Protein AF-0000000072590053 (afdb_homodimer)

Sequence (324 aa):
MLNNKINFIKNPIVITIIIGLLIAIISGVFYFKPWAIEEKSIPNSPTIESPQLENSVSNIYFPLDAFTVSLQPEDGEYGSMLYIGLTLRLKNESIKELLESKLPELRNQLILLLSQQTPSSLSSSEGKNVLLKEIKKELNKQSIDDQNPMVNDVFFNSFIIRMLNNKINFIKNPIVITIIIGLLIAIISGVFYFKPWAIEEKSIPNSPTIESPQLENSVSNIYFPLDAFTVSLQPEDGEYGSMLYIGLTLRLKNESIKELLESKLPELRNQLILLLSQQTPSSLSSSEGKNVLLKEIKKELNKQSIDDQNPMVNDVFFNSFIIR

Nearest PDB structures (foldseek):
  9hmf-assembly1_O  TM=9.138E-01  e=4.021E-08  Campylobacter jejuni
  7sgo-assembly5_E  TM=9.012E-01  e=3.776E-08  Helicobacter pylori
  7sgn-assembly6_F  TM=9.067E-01  e=7.551E-08  Helicobacter pylori
  7sgn-assembly11_K  TM=9.168E-01  e=6.849E-07  Helicobacter pylori
  6ahq-assembly1_I  TM=8.319E-01  e=3.753E-06  Vibrio alginolyticus

Structure (mmCIF, N/CA/C/O backbone):
data_AF-0000000072590053-model_v1
#
loop_
_entity.id
_entity.type
_entity.pdbx_description
1 polymer 'Flagellar protein FliL'
#
loop_
_atom_site.group_PDB
_atom_site.id
_atom_site.type_symbol
_atom_site.label_atom_id
_atom_site.label_alt_id
_atom_site.label_comp_id
_atom_site.label_asym_id
_atom_site.label_entity_id
_atom_site.label_seq_id
_atom_site.pdbx_PDB_ins_code
_atom_site.Cartn_x
_atom_site.Cartn_y
_atom_site.Cartn_z
_atom_site.occupancy
_atom_site.B_iso_or_equiv
_atom_site.auth_seq_id
_atom_site.auth_comp_id
_atom_site.auth_asym_id
_atom_site.auth_atom_id
_atom_site.pdbx_PDB_model_num
ATOM 1 N N . MET A 1 1 ? -63.656 39.562 13.727 1 24.47 1 MET A N 1
ATOM 2 C CA . MET A 1 1 ? -63.594 40.188 12.406 1 24.47 1 MET A CA 1
ATOM 3 C C . MET A 1 1 ? -62.906 41.531 12.492 1 24.47 1 MET A C 1
ATOM 5 O O . MET A 1 1 ? -62.969 42.312 11.547 1 24.47 1 MET A O 1
ATOM 9 N N . LEU A 1 2 ? -62.469 42.062 13.766 1 28.7 2 LEU A N 1
ATOM 10 C CA . LEU A 1 2 ? -62.281 43.5 14.102 1 28.7 2 LEU A CA 1
ATOM 11 C C . LEU A 1 2 ? -61 44.031 13.5 1 28.7 2 LEU A C 1
ATOM 13 O O . LEU A 1 2 ? -59.906 43.531 13.805 1 28.7 2 LEU A O 1
ATOM 17 N N . ASN A 1 3 ? -60.969 44.688 12.297 1 31.69 3 ASN A N 1
ATOM 18 C CA . ASN A 1 3 ? -60.156 45.344 11.281 1 31.69 3 ASN A CA 1
ATOM 19 C C . ASN A 1 3 ? -59.5 46.625 11.812 1 31.69 3 ASN A C 1
ATOM 21 O O . ASN A 1 3 ? -59.562 47.656 11.188 1 31.69 3 ASN A O 1
ATOM 25 N N . ASN A 1 4 ? -59.469 46.906 13.211 1 31.86 4 ASN A N 1
ATOM 26 C CA . ASN A 1 4 ? -59.188 48.281 13.578 1 31.86 4 ASN A CA 1
ATOM 27 C C . ASN A 1 4 ? -57.781 48.688 13.156 1 31.86 4 ASN A C 1
ATOM 29 O O . ASN A 1 4 ? -56.781 48.156 13.664 1 31.86 4 ASN A O 1
ATOM 33 N N . LYS A 1 5 ? -57.531 49.125 11.789 1 34 5 LYS A N 1
ATOM 34 C CA . LYS A 1 5 ? -56.406 49.625 10.984 1 34 5 LYS A CA 1
ATOM 35 C C . LYS A 1 5 ? -55.844 50.906 11.586 1 34 5 LYS A C 1
ATOM 37 O O . LYS A 1 5 ? -56.5 51.938 11.562 1 34 5 LYS A O 1
ATOM 42 N N . ILE A 1 6 ? -55.25 50.875 12.875 1 34.47 6 ILE A N 1
ATOM 43 C CA . ILE A 1 6 ? -54.781 52.062 13.617 1 34.47 6 ILE A CA 1
ATOM 44 C C . ILE A 1 6 ? -53.75 52.812 12.781 1 34.47 6 ILE A C 1
ATOM 46 O O . ILE A 1 6 ? -52.688 52.281 12.453 1 34.47 6 ILE A O 1
ATOM 50 N N . ASN A 1 7 ? -54.156 53.812 11.852 1 36.53 7 ASN A N 1
ATOM 51 C CA . ASN A 1 7 ? -53.594 54.75 10.883 1 36.53 7 ASN A CA 1
ATOM 52 C C . ASN A 1 7 ? -52.719 55.781 11.555 1 36.53 7 ASN A C 1
ATOM 54 O O . ASN A 1 7 ? -53.156 56.875 11.883 1 36.53 7 ASN A O 1
ATOM 58 N N . PHE A 1 8 ? -51.844 55.406 12.641 1 35.72 8 PHE A N 1
ATOM 59 C CA . PHE A 1 8 ? -51.219 56.312 13.594 1 35.72 8 PHE A CA 1
ATOM 60 C C . PHE A 1 8 ? -50.156 57.156 12.914 1 35.72 8 PHE A C 1
ATOM 62 O O . PHE A 1 8 ? -49.375 57.844 13.578 1 35.72 8 PHE A O 1
ATOM 69 N N . ILE A 1 9 ? -49.688 56.906 11.602 1 37.91 9 ILE A N 1
ATOM 70 C CA . ILE A 1 9 ? -48.375 57.281 11.117 1 37.91 9 ILE A CA 1
ATOM 71 C C . ILE A 1 9 ? -48.312 58.781 10.812 1 37.91 9 ILE A C 1
ATOM 73 O O . ILE A 1 9 ? -47.25 59.312 10.453 1 37.91 9 ILE A O 1
ATOM 77 N N . LYS A 1 10 ? -49.438 59.531 10.664 1 40.91 10 LYS A N 1
ATOM 78 C CA . LYS A 1 10 ? -49.344 60.594 9.664 1 40.91 10 LYS A CA 1
ATOM 79 C C . LYS A 1 10 ? -48.75 61.844 10.258 1 40.91 10 LYS A C 1
ATOM 81 O O . LYS A 1 10 ? -48.688 62.906 9.594 1 40.91 10 LYS A O 1
ATOM 86 N N . ASN A 1 11 ? -48.562 62.094 11.656 1 42.34 11 ASN A N 1
ATOM 87 C CA . ASN A 1 11 ? -48.5 63.5 11.984 1 42.34 11 ASN A CA 1
ATOM 88 C C . ASN A 1 11 ? -47.094 64.062 11.773 1 42.34 11 ASN A C 1
ATOM 90 O O . ASN A 1 11 ? -46.125 63.531 12.281 1 42.34 11 ASN A O 1
ATOM 94 N N . PRO A 1 12 ? -46.719 65.062 10.852 1 50.28 12 PRO A N 1
ATOM 95 C CA . PRO A 1 12 ? -45.5 65.625 10.281 1 50.28 12 PRO A CA 1
ATOM 96 C C . PRO A 1 12 ? -44.562 66.188 11.352 1 50.28 12 PRO A C 1
ATOM 98 O O . PRO A 1 12 ? -43.344 66.25 11.156 1 50.28 12 PRO A O 1
ATOM 101 N N . ILE A 1 13 ? -45.125 66.688 12.508 1 50.19 13 ILE A N 1
ATOM 102 C CA . ILE A 1 13 ? -44.375 67.438 13.492 1 50.19 13 ILE A CA 1
ATOM 103 C C . ILE A 1 13 ? -43.344 66.5 14.164 1 50.19 13 ILE A C 1
ATOM 105 O O . ILE A 1 13 ? -42.312 67 14.672 1 50.19 13 ILE A O 1
ATOM 109 N N . VAL A 1 14 ? -43.688 65.188 14.328 1 50 14 VAL A N 1
ATOM 110 C CA . VAL A 1 14 ? -42.875 64.25 15.086 1 50 14 VAL A CA 1
ATOM 111 C C . VAL A 1 14 ? -41.531 64.062 14.367 1 50 14 VAL A C 1
ATOM 113 O O . VAL A 1 14 ? -40.531 63.688 15 1 50 14 VAL A O 1
ATOM 116 N N . ILE A 1 15 ? -41.594 64.25 13.039 1 49.91 15 ILE A N 1
ATOM 117 C CA . ILE A 1 15 ? -40.406 63.969 12.242 1 49.91 15 ILE A CA 1
ATOM 118 C C . ILE A 1 15 ? -39.344 65 12.539 1 49.91 15 ILE A C 1
ATOM 120 O O . ILE A 1 15 ? -38.156 64.688 12.641 1 49.91 15 ILE A O 1
ATOM 124 N N . THR A 1 16 ? -39.844 66.25 12.719 1 51.38 16 THR A N 1
ATOM 125 C CA . THR A 1 16 ? -38.844 67.312 12.812 1 51.38 16 THR A CA 1
ATOM 126 C C . THR A 1 16 ? -38.062 67.25 14.102 1 51.38 16 THR A C 1
ATOM 128 O O . THR A 1 16 ? -36.844 67.438 14.109 1 51.38 16 THR A O 1
ATOM 131 N N . ILE A 1 17 ? -38.781 66.812 15.203 1 52 17 ILE A N 1
ATOM 132 C CA . ILE A 1 17 ? -38.094 66.812 16.5 1 52 17 ILE A CA 1
ATOM 133 C C . ILE A 1 17 ? -37 65.688 16.516 1 52 17 ILE A C 1
ATOM 135 O O . ILE A 1 17 ? -35.938 65.938 17.062 1 52 17 ILE A O 1
ATOM 139 N N . ILE A 1 18 ? -37.344 64.562 15.742 1 50.12 18 ILE A N 1
ATOM 140 C CA . ILE A 1 18 ? -36.406 63.469 15.812 1 50.12 18 ILE A CA 1
ATOM 141 C C . ILE A 1 18 ? -35.062 63.875 15.164 1 50.12 18 ILE A C 1
ATOM 143 O O . ILE A 1 18 ? -34 63.562 15.664 1 50.12 18 ILE A O 1
ATOM 147 N N . ILE A 1 19 ? -35.25 64.688 14.125 1 52.41 19 ILE A N 1
ATOM 148 C CA . ILE A 1 19 ? -34.031 65.062 13.406 1 52.41 19 ILE A CA 1
ATOM 149 C C . ILE A 1 19 ? -33.156 65.938 14.297 1 52.41 19 ILE A C 1
ATOM 151 O O . ILE A 1 19 ? -31.922 65.812 14.305 1 52.41 19 ILE A O 1
ATOM 155 N N . GLY A 1 20 ? -33.844 66.812 15.078 1 48.97 20 GLY A N 1
ATOM 156 C CA . GLY A 1 20 ? -33.062 67.75 15.906 1 48.97 20 GLY A CA 1
ATOM 157 C C . GLY A 1 20 ? -32.219 67 16.953 1 48.97 20 GLY A C 1
ATOM 158 O O . GLY A 1 20 ? -31.109 67.438 17.234 1 48.97 20 GLY A O 1
ATOM 159 N N . LEU A 1 21 ? -32.812 66 17.594 1 50.81 21 LEU A N 1
ATOM 160 C CA . LEU A 1 21 ? -32.094 65.312 18.656 1 50.81 21 LEU A CA 1
ATOM 161 C C . LEU A 1 21 ? -30.844 64.625 18.109 1 50.81 21 LEU A C 1
ATOM 163 O O . LEU A 1 21 ? -29.844 64.5 18.812 1 50.81 21 LEU A O 1
ATOM 167 N N . LEU A 1 22 ? -30.844 64.188 16.797 1 48.09 22 LEU A N 1
ATOM 168 C CA . LEU A 1 22 ? -29.703 63.531 16.172 1 48.09 22 LEU A CA 1
ATOM 169 C C . LEU A 1 22 ? -28.5 64.5 16.141 1 48.09 22 LEU A C 1
ATOM 171 O O . LEU A 1 22 ? -27.359 64.062 16.391 1 48.09 22 LEU A O 1
ATOM 175 N N . ILE A 1 23 ? -28.719 65.688 15.836 1 50.78 23 ILE A N 1
ATOM 176 C CA . ILE A 1 23 ? -27.594 66.625 15.594 1 50.78 23 ILE A CA 1
ATOM 177 C C . ILE A 1 23 ? -26.938 66.938 16.922 1 50.78 23 ILE A C 1
ATOM 179 O O . ILE A 1 23 ? -25.703 67.062 17 1 50.78 23 ILE A O 1
ATOM 183 N N . ALA A 1 24 ? -27.703 67.062 18.016 1 47.16 24 ALA A N 1
ATOM 184 C CA . ALA A 1 24 ? -27.125 67.562 19.25 1 47.16 24 ALA A CA 1
ATOM 185 C C . ALA A 1 24 ? -26.141 66.562 19.844 1 47.16 24 ALA A C 1
ATOM 187 O O . ALA A 1 24 ? -25.156 67 20.484 1 47.16 24 ALA A O 1
ATOM 188 N N . ILE A 1 25 ? -26.406 65.25 19.703 1 47.19 25 ILE A N 1
ATOM 189 C CA . ILE A 1 25 ? -25.531 64.312 20.375 1 47.19 25 ILE A CA 1
ATOM 190 C C . ILE A 1 25 ? -24.156 64.375 19.734 1 47.19 25 ILE A C 1
ATOM 192 O O . ILE A 1 25 ? -23.141 64.062 20.375 1 47.19 25 ILE A O 1
ATOM 196 N N . ILE A 1 26 ? -24.031 64.75 18.438 1 45.41 26 ILE A N 1
ATOM 197 C CA . ILE A 1 26 ? -22.734 64.75 17.781 1 45.41 26 ILE A CA 1
ATOM 198 C C . ILE A 1 26 ? -21.812 65.812 18.438 1 45.41 26 ILE A C 1
ATOM 200 O O . ILE A 1 26 ? -20.609 65.562 18.578 1 45.41 26 ILE A O 1
ATOM 204 N N . SER A 1 27 ? -22.391 66.938 18.844 1 43.47 27 SER A N 1
ATOM 205 C CA . SER A 1 27 ? -21.531 68.062 19.109 1 43.47 27 SER A CA 1
ATOM 206 C C . SER A 1 27 ? -20.766 67.875 20.422 1 43.47 27 SER A C 1
ATOM 208 O O . SER A 1 27 ? -19.781 68.625 20.672 1 43.47 27 SER A O 1
ATOM 210 N N . GLY A 1 28 ? -21.406 67.312 21.453 1 40.88 28 GLY A N 1
ATOM 211 C CA . GLY A 1 28 ? -20.859 67.438 22.781 1 40.88 28 GLY A CA 1
ATOM 212 C C . GLY A 1 28 ? -19.469 66.812 22.922 1 40.88 28 GLY A C 1
ATOM 213 O O . GLY A 1 28 ? -18.734 67.125 23.859 1 40.88 28 GLY A O 1
ATOM 214 N N . VAL A 1 29 ? -19.172 65.688 22.25 1 38.53 29 VAL A N 1
ATOM 215 C CA . VAL A 1 29 ? -18.031 64.875 22.703 1 38.53 29 VAL A CA 1
ATOM 216 C C . VAL A 1 29 ? -16.734 65.562 22.297 1 38.53 29 VAL A C 1
ATOM 218 O O . VAL A 1 29 ? -15.641 65.062 22.594 1 38.53 29 VAL A O 1
ATOM 221 N N . PHE A 1 30 ? -16.812 66.688 21.562 1 37.66 30 PHE A N 1
ATOM 222 C CA . PHE A 1 30 ? -15.562 67.188 21.016 1 37.66 30 PHE A CA 1
ATOM 223 C C . PHE A 1 30 ? -14.695 67.812 22.109 1 37.66 30 PHE A C 1
ATOM 225 O O . PHE A 1 30 ? -13.484 67.938 21.938 1 37.66 30 PHE A O 1
ATOM 232 N N . TYR A 1 31 ? -15.359 68.438 23.078 1 35.22 31 TYR A N 1
ATOM 233 C CA . TYR A 1 31 ? -14.555 69.438 23.719 1 35.22 31 TYR A CA 1
ATOM 234 C C . TYR A 1 31 ? -13.469 68.812 24.594 1 35.22 31 TYR A C 1
ATOM 236 O O . TYR A 1 31 ? -12.82 69.5 25.391 1 35.22 31 TYR A O 1
ATOM 244 N N . PHE A 1 32 ? -13.5 67.5 24.922 1 35.12 32 PHE A N 1
ATOM 245 C CA . PHE A 1 32 ? -12.594 67.25 26.016 1 35.12 32 PHE A CA 1
ATOM 246 C C . PHE A 1 32 ? -11.148 67.562 25.625 1 35.12 32 PHE A C 1
ATOM 248 O O . PHE A 1 32 ? -10.68 67.062 24.594 1 35.12 32 PHE A O 1
ATOM 255 N N . LYS A 1 33 ? -10.617 68.625 26.203 1 35.38 33 LYS A N 1
ATOM 256 C CA . LYS A 1 33 ? -9.336 69.312 26.078 1 35.38 33 LYS A CA 1
ATOM 257 C C . LYS A 1 33 ? -8.172 68.312 26.266 1 35.38 33 LYS A C 1
ATOM 259 O O . LYS A 1 33 ? -8.148 67.562 27.219 1 35.38 33 LYS A O 1
ATOM 264 N N . PRO A 1 34 ? -7.191 68.25 25.203 1 34.84 34 PRO A N 1
ATOM 265 C CA . PRO A 1 34 ? -5.98 67.438 25.078 1 34.84 34 PRO A CA 1
ATOM 266 C C . PRO A 1 34 ? -4.934 67.75 26.141 1 34.84 34 PRO A C 1
ATOM 268 O O . PRO A 1 34 ? -4.473 68.875 26.234 1 34.84 34 PRO A O 1
ATOM 271 N N . TRP A 1 35 ? -5.195 67.438 27.422 1 32.97 35 TRP A N 1
ATOM 272 C CA . TRP A 1 35 ? -4.16 67.688 28.422 1 32.97 35 TRP A CA 1
ATOM 273 C C . TRP A 1 35 ? -2.775 67.375 27.844 1 32.97 35 TRP A C 1
ATOM 275 O O . TRP A 1 35 ? -2.58 66.375 27.188 1 32.97 35 TRP A O 1
ATOM 285 N N . ALA A 1 36 ? -1.978 68.438 27.703 1 32.22 36 ALA A N 1
ATOM 286 C CA . ALA A 1 36 ? -0.617 68.625 27.203 1 32.22 36 ALA A CA 1
ATOM 287 C C . ALA A 1 36 ? 0.372 67.75 27.938 1 32.22 36 ALA A C 1
ATOM 289 O O . ALA A 1 36 ? 0.698 67.938 29.109 1 32.22 36 ALA A O 1
ATOM 290 N N . ILE A 1 37 ? 0.158 66.375 27.938 1 31.48 37 ILE A N 1
ATOM 291 C CA . ILE A 1 37 ? 1.153 65.562 28.594 1 31.48 37 ILE A CA 1
ATOM 292 C C . ILE A 1 37 ? 2.549 65.875 28.109 1 31.48 37 ILE A C 1
ATOM 294 O O . ILE A 1 37 ? 2.811 65.875 26.906 1 31.48 37 ILE A O 1
ATOM 298 N N . GLU A 1 38 ? 3.188 66.75 28.875 1 32.53 38 GLU A N 1
ATOM 299 C CA . GLU A 1 38 ? 4.602 67.125 28.75 1 32.53 38 GLU A CA 1
ATOM 300 C C . GLU A 1 38 ? 5.441 65.875 28.406 1 32.53 38 GLU A C 1
ATOM 302 O O . GLU A 1 38 ? 5.285 64.812 29.016 1 32.53 38 GLU A O 1
ATOM 307 N N . GLU A 1 39 ? 6.016 65.812 27.219 1 31.53 39 GLU A N 1
ATOM 308 C CA . GLU A 1 39 ? 6.875 64.875 26.531 1 31.53 39 GLU A CA 1
ATOM 309 C C . GLU A 1 39 ? 8.094 64.562 27.391 1 31.53 39 GLU A C 1
ATOM 311 O O . GLU A 1 39 ? 9.055 65.312 27.453 1 31.53 39 GLU A O 1
ATOM 316 N N . LYS A 1 40 ? 7.965 64.312 28.656 1 33.69 40 LYS A N 1
ATOM 317 C CA . LYS A 1 40 ? 9.25 63.969 29.234 1 33.69 40 LYS A CA 1
ATOM 318 C C . LYS A 1 40 ? 9.953 62.906 28.391 1 33.69 40 LYS A C 1
ATOM 320 O O . LYS A 1 40 ? 9.32 61.938 27.938 1 33.69 40 LYS A O 1
ATOM 325 N N . SER A 1 41 ? 11.234 63.219 27.922 1 32.44 41 SER A N 1
ATOM 326 C CA . SER A 1 41 ? 12.211 62.5 27.094 1 32.44 41 SER A CA 1
ATOM 327 C C . SER A 1 41 ? 12.43 61.062 27.625 1 32.44 41 SER A C 1
ATOM 329 O O . SER A 1 41 ? 12.984 60.875 28.703 1 32.44 41 SER A O 1
ATOM 331 N N . ILE A 1 42 ? 11.469 60.312 27.844 1 31.27 42 ILE A N 1
ATOM 332 C CA . ILE A 1 42 ? 11.742 58.969 28.406 1 31.27 42 ILE A CA 1
ATOM 333 C C . ILE A 1 42 ? 12.867 58.312 27.625 1 31.27 42 ILE A C 1
ATOM 335 O O . ILE A 1 42 ? 12.867 58.344 26.391 1 31.27 42 ILE A O 1
ATOM 339 N N . PRO A 1 43 ? 14.008 58.031 28.344 1 34.41 43 PRO A N 1
ATOM 340 C CA . PRO A 1 43 ? 15.156 57.375 27.734 1 34.41 43 PRO A CA 1
ATOM 341 C C . PRO A 1 43 ? 14.758 56.281 26.734 1 34.41 43 PRO A C 1
ATOM 343 O O . PRO A 1 43 ? 13.609 55.812 26.75 1 34.41 43 PRO A O 1
ATOM 346 N N . ASN A 1 44 ? 15.781 55.938 25.766 1 30.97 44 ASN A N 1
ATOM 347 C CA . ASN A 1 44 ? 15.781 54.969 24.656 1 30.97 44 ASN A CA 1
ATOM 348 C C . ASN A 1 44 ? 15.203 53.625 25.062 1 30.97 44 ASN A C 1
ATOM 350 O O . ASN A 1 44 ? 15.703 53 25.984 1 30.97 44 ASN A O 1
ATOM 354 N N . SER A 1 45 ? 13.969 53.531 25.172 1 31.45 45 SER A N 1
ATOM 355 C CA . SER A 1 45 ? 13.312 52.25 25.469 1 31.45 45 SER A CA 1
ATOM 356 C C . SER A 1 45 ? 13.969 51.094 24.719 1 31.45 45 SER A C 1
ATOM 358 O O . SER A 1 45 ? 14.25 51.219 23.516 1 31.45 45 SER A O 1
ATOM 360 N N . PRO A 1 46 ? 14.688 50.25 25.484 1 34.44 46 PRO A N 1
ATOM 361 C CA . PRO A 1 46 ? 15.289 49.125 24.75 1 34.44 46 PRO A CA 1
ATOM 362 C C . PRO A 1 46 ? 14.414 48.625 23.609 1 34.44 46 PRO A C 1
ATOM 364 O O . PRO A 1 46 ? 13.188 48.781 23.641 1 34.44 46 PRO A O 1
ATOM 367 N N . THR A 1 47 ? 14.922 48.812 22.328 1 31.45 47 THR A N 1
ATOM 368 C CA . THR A 1 47 ? 14.438 48.188 21.109 1 31.45 47 THR A CA 1
ATOM 369 C C . THR A 1 47 ? 13.727 46.875 21.422 1 31.45 47 THR A C 1
ATOM 371 O O . THR A 1 47 ? 14.352 45.938 21.922 1 31.45 47 THR A O 1
ATOM 374 N N . ILE A 1 48 ? 12.617 47 22.078 1 32.88 48 ILE A N 1
ATOM 375 C CA . ILE A 1 48 ? 11.875 45.75 22.062 1 32.88 48 ILE A CA 1
ATOM 376 C C . ILE A 1 48 ? 12.094 45.031 20.734 1 32.88 48 ILE A C 1
ATOM 378 O O . ILE A 1 48 ? 11.766 45.562 19.672 1 32.88 48 ILE A O 1
ATOM 382 N N . GLU A 1 49 ? 13.227 44.312 20.625 1 33.22 49 GLU A N 1
ATOM 383 C CA . GLU A 1 49 ? 13.383 43.375 19.531 1 33.22 49 GLU A CA 1
ATOM 384 C C . GLU A 1 49 ? 12.031 42.875 19.031 1 33.22 49 GLU A C 1
ATOM 386 O O . GLU A 1 49 ? 11.133 42.594 19.828 1 33.22 49 GLU A O 1
ATOM 391 N N . SER A 1 50 ? 11.516 43.531 17.938 1 35.28 50 SER A N 1
ATOM 392 C CA . SER A 1 50 ? 10.43 42.938 17.156 1 35.28 50 SER A CA 1
ATOM 393 C C . SER A 1 50 ? 10.281 41.469 17.484 1 35.28 50 SER A C 1
ATOM 395 O O . SER A 1 50 ? 11.273 40.719 17.562 1 35.28 50 SER A O 1
ATOM 397 N N . PRO A 1 51 ? 9.312 41.125 18.312 1 35.53 51 PRO A N 1
ATOM 398 C CA . PRO A 1 51 ? 9.242 39.656 18.297 1 35.53 51 PRO A CA 1
ATOM 399 C C . PRO A 1 51 ? 9.75 39.062 17 1 35.53 51 PRO A C 1
ATOM 401 O O . PRO A 1 51 ? 9.477 39.594 15.914 1 35.53 51 PRO A O 1
ATOM 404 N N . GLN A 1 52 ? 11 38.688 16.891 1 35.69 52 GLN A N 1
ATOM 405 C CA . GLN A 1 52 ? 11.438 37.812 15.805 1 35.69 52 GLN A CA 1
ATOM 406 C C . GLN A 1 52 ? 10.242 37.188 15.07 1 35.69 52 GLN A C 1
ATOM 408 O O . GLN A 1 52 ? 9.195 36.938 15.68 1 35.69 52 GLN A O 1
ATOM 413 N N . LEU A 1 53 ? 9.992 37.562 13.789 1 36.5 53 LEU A N 1
ATOM 414 C CA . LEU A 1 53 ? 9.281 36.781 12.805 1 36.5 53 LEU A CA 1
ATOM 415 C C . LEU A 1 53 ? 9.133 35.344 13.297 1 36.5 53 LEU A C 1
ATOM 417 O O . LEU A 1 53 ? 10.133 34.656 13.539 1 36.5 53 LEU A O 1
ATOM 421 N N . GLU A 1 54 ? 8.352 35.156 14.266 1 38.72 54 GLU A N 1
ATOM 422 C CA . GLU A 1 54 ? 7.988 33.75 14.359 1 38.72 54 GLU A CA 1
ATOM 423 C C . GLU A 1 54 ? 8.359 33 13.086 1 38.72 54 GLU A C 1
ATOM 425 O O . GLU A 1 54 ? 8.203 33.531 11.984 1 38.72 54 GLU A O 1
ATOM 430 N N . ASN A 1 55 ? 9.422 32.312 13.016 1 40.5 55 ASN A N 1
ATOM 431 C CA . ASN A 1 55 ? 9.719 31.344 11.953 1 40.5 55 ASN A CA 1
ATOM 432 C C . ASN A 1 55 ? 8.477 31.016 11.141 1 40.5 55 ASN A C 1
ATOM 434 O O . ASN A 1 55 ? 7.504 30.469 11.672 1 40.5 55 ASN A O 1
ATOM 438 N N . SER A 1 56 ? 7.859 31.891 10.43 1 44.59 56 SER A N 1
ATOM 439 C CA . SER A 1 56 ? 6.941 31.484 9.367 1 44.59 56 SER A CA 1
ATOM 440 C C . SER A 1 56 ? 7 29.984 9.133 1 44.59 56 SER A C 1
ATOM 442 O O . SER A 1 56 ? 7.98 29.469 8.586 1 44.59 56 SER A O 1
ATOM 444 N N . VAL A 1 57 ? 6.934 29.25 10.117 1 51.12 57 VAL A N 1
ATOM 445 C CA . VAL A 1 57 ? 6.848 27.812 9.875 1 51.12 57 VAL A CA 1
ATOM 446 C C . VAL A 1 57 ? 6.262 27.547 8.484 1 51.12 57 VAL A C 1
ATOM 448 O O . VAL A 1 57 ? 5.082 27.828 8.242 1 51.12 57 VAL A O 1
ATOM 451 N N . SER A 1 58 ? 6.84 28.031 7.34 1 60.78 58 SER A N 1
ATOM 452 C CA . SER A 1 58 ? 6.445 27.719 5.969 1 60.78 58 SER A CA 1
ATOM 453 C C . SER A 1 58 ? 5.684 26.406 5.898 1 60.78 58 SER A C 1
ATOM 455 O O . SER A 1 58 ? 6.176 25.375 6.355 1 60.78 58 SER A O 1
ATOM 457 N N . ASN A 1 59 ? 4.348 26.547 5.863 1 83.44 59 ASN A N 1
ATOM 458 C CA . ASN A 1 59 ? 3.484 25.391 5.668 1 83.44 59 ASN A CA 1
ATOM 459 C C . ASN A 1 59 ? 3.912 24.578 4.453 1 83.44 59 ASN A C 1
ATOM 461 O O . ASN A 1 59 ? 3.891 25.062 3.326 1 83.44 59 ASN A O 1
ATOM 465 N N . ILE A 1 60 ? 4.555 23.562 4.609 1 94.69 60 ILE A N 1
ATOM 466 C CA . ILE A 1 60 ? 4.941 22.672 3.525 1 94.69 60 ILE A CA 1
ATOM 467 C C . ILE A 1 60 ? 3.852 21.609 3.309 1 94.69 60 ILE A C 1
ATOM 469 O O . ILE A 1 60 ? 3.672 20.719 4.137 1 94.69 60 ILE A O 1
ATOM 473 N N . TYR A 1 61 ? 3.143 21.891 2.156 1 97.5 61 TYR A N 1
ATOM 474 C CA . TYR A 1 61 ? 2.1 20.938 1.788 1 97.5 61 TYR A CA 1
ATOM 475 C C . TYR A 1 61 ? 2.623 19.922 0.789 1 97.5 61 TYR A C 1
ATOM 477 O O . TYR A 1 61 ? 3.357 20.266 -0.138 1 97.5 61 TYR A O 1
ATOM 485 N N . PHE A 1 62 ? 2.32 18.672 0.999 1 97.81 62 PHE A N 1
ATOM 486 C CA . PHE A 1 62 ? 2.75 17.547 0.177 1 97.81 62 PHE A CA 1
ATOM 487 C C . PHE A 1 62 ? 1.551 16.734 -0.306 1 97.81 62 PHE A C 1
ATOM 489 O O . PHE A 1 62 ? 1.068 15.852 0.398 1 97.81 62 PHE A O 1
ATOM 496 N N . PRO A 1 63 ? 1.049 16.953 -1.545 1 98.12 63 PRO A N 1
ATOM 497 C CA . PRO A 1 63 ? -0.076 16.203 -2.09 1 98.12 63 PRO A CA 1
ATOM 498 C C . PRO A 1 63 ? 0.323 14.789 -2.529 1 98.12 63 PRO A C 1
ATOM 500 O O . PRO A 1 63 ? 1.405 14.594 -3.088 1 98.12 63 PRO A O 1
ATOM 503 N N . LEU A 1 64 ? -0.515 13.883 -2.219 1 97.69 64 LEU A N 1
ATOM 504 C CA . LEU A 1 64 ? -0.344 12.516 -2.686 1 97.69 64 LEU A CA 1
ATOM 505 C C . LEU A 1 64 ? -1.298 12.211 -3.836 1 97.69 64 LEU A C 1
ATOM 507 O O . LEU A 1 64 ? -2.412 12.734 -3.881 1 97.69 64 LEU A O 1
ATOM 511 N N . ASP A 1 65 ? -0.861 11.297 -4.754 1 95.81 65 ASP A N 1
ATOM 512 C CA . ASP A 1 65 ? -1.771 10.82 -5.793 1 95.81 65 ASP A CA 1
ATOM 513 C C . ASP A 1 65 ? -2.943 10.047 -5.184 1 95.81 65 ASP A C 1
ATOM 515 O O . ASP A 1 65 ? -2.762 9.273 -4.246 1 95.81 65 ASP A O 1
ATOM 519 N N . ALA A 1 66 ? -4.105 10.258 -5.805 1 97.19 66 ALA A N 1
ATOM 520 C CA . ALA A 1 66 ? -5.277 9.516 -5.348 1 97.19 66 ALA A CA 1
ATOM 521 C C . ALA A 1 66 ? -5.168 8.031 -5.711 1 97.19 66 ALA A C 1
ATOM 523 O O . ALA A 1 66 ? -4.488 7.676 -6.676 1 97.19 66 ALA A O 1
ATOM 524 N N . PHE A 1 67 ? -5.84 7.262 -4.957 1 96.06 67 PHE A N 1
ATOM 525 C CA . PHE A 1 67 ? -5.855 5.824 -5.215 1 96.06 67 PHE A CA 1
ATOM 526 C C . PHE A 1 67 ? -7.129 5.191 -4.668 1 96.06 67 PHE A C 1
ATOM 528 O O . PHE A 1 67 ? -7.902 5.844 -3.967 1 96.06 67 PHE A O 1
ATOM 535 N N . THR A 1 68 ? -7.371 3.92 -5.086 1 95.25 68 THR A N 1
ATOM 536 C CA . THR A 1 68 ? -8.539 3.166 -4.652 1 95.25 68 THR A CA 1
ATOM 537 C C . THR A 1 68 ? -8.125 1.958 -3.814 1 95.25 68 THR A C 1
ATOM 539 O O . THR A 1 68 ? -7.113 1.315 -4.102 1 95.25 68 THR A O 1
ATOM 542 N N . VAL A 1 69 ? -8.875 1.711 -2.781 1 96.44 69 VAL A N 1
ATOM 543 C CA . VAL A 1 69 ? -8.586 0.565 -1.924 1 96.44 69 VAL A CA 1
ATOM 544 C C . VAL A 1 69 ? -9.891 -0.119 -1.52 1 96.44 69 VAL A C 1
ATOM 546 O O . VAL A 1 69 ? -10.914 0.542 -1.341 1 96.44 69 VAL A O 1
ATOM 549 N N . SER A 1 70 ? -9.82 -1.401 -1.417 1 94.88 70 SER A N 1
ATOM 550 C CA . SER A 1 70 ? -10.969 -2.143 -0.905 1 94.88 70 SER A CA 1
ATOM 551 C C . SER A 1 70 ? -11.133 -1.939 0.597 1 94.88 70 SER A C 1
ATOM 553 O O . SER A 1 70 ? -10.156 -1.939 1.341 1 94.88 70 SER A O 1
ATOM 555 N N . LEU A 1 71 ? -12.383 -1.866 0.998 1 95.38 71 LEU A N 1
ATOM 556 C CA . LEU A 1 71 ? -12.695 -1.739 2.416 1 95.38 71 LEU A CA 1
ATOM 557 C C . LEU A 1 71 ? -13.023 -3.1 3.025 1 95.38 71 LEU A C 1
ATOM 559 O O . LEU A 1 71 ? -13.297 -4.059 2.301 1 95.38 71 LEU A O 1
ATOM 563 N N . GLN A 1 72 ? -12.875 -3.09 4.348 1 93 72 GLN A N 1
ATOM 564 C CA . GLN A 1 72 ? -13.25 -4.309 5.055 1 93 72 GLN A CA 1
ATOM 565 C C . GLN A 1 72 ? -14.734 -4.617 4.871 1 93 72 GLN A C 1
ATOM 567 O O . GLN A 1 72 ? -15.578 -3.729 5.004 1 93 72 GLN A O 1
ATOM 572 N N . PRO A 1 73 ? -14.945 -5.879 4.504 1 88.62 73 PRO A N 1
ATOM 573 C CA . PRO A 1 73 ? -16.359 -6.254 4.371 1 88.62 73 PRO A CA 1
ATOM 574 C C . PRO A 1 73 ? -17.141 -6.066 5.668 1 88.62 73 PRO A C 1
ATOM 576 O O . PRO A 1 73 ? -16.594 -6.258 6.758 1 88.62 73 PRO A O 1
ATOM 579 N N . GLU A 1 74 ? -18.391 -5.672 5.457 1 86.19 74 GLU A N 1
ATOM 580 C CA . GLU A 1 74 ? -19.312 -5.488 6.566 1 86.19 74 GLU A CA 1
ATOM 581 C C . GLU A 1 74 ? -20.656 -6.172 6.293 1 86.19 74 GLU A C 1
ATOM 583 O O . GLU A 1 74 ? -21.203 -6.039 5.199 1 86.19 74 GLU A O 1
ATOM 588 N N . ASP A 1 75 ? -21.094 -6.914 7.336 1 83.94 75 ASP A N 1
ATOM 589 C CA . ASP A 1 75 ? -22.391 -7.586 7.266 1 83.94 75 ASP A CA 1
ATOM 590 C C . ASP A 1 75 ? -22.469 -8.484 6.031 1 83.94 75 ASP A C 1
ATOM 592 O O . ASP A 1 75 ? -23.484 -8.477 5.324 1 83.94 75 ASP A O 1
ATOM 596 N N . GLY A 1 76 ? -21.359 -9.156 5.602 1 77.44 76 GLY A N 1
ATOM 597 C CA . GLY A 1 76 ? -21.328 -10.094 4.496 1 77.44 76 GLY A CA 1
ATOM 598 C C . GLY A 1 76 ? -21.266 -9.422 3.137 1 77.44 76 GLY A C 1
ATOM 599 O O . GLY A 1 76 ? -21.297 -10.094 2.104 1 77.44 76 GLY A O 1
ATOM 600 N N . GLU A 1 77 ? -21.266 -8.148 3.125 1 78.88 77 GLU A N 1
ATOM 601 C CA . GLU A 1 77 ? -21.188 -7.41 1.868 1 78.88 77 GLU A CA 1
ATOM 602 C C . GLU A 1 77 ? -19.734 -7.102 1.498 1 78.88 77 GLU A C 1
ATOM 604 O O . GLU A 1 77 ? -19.016 -6.477 2.275 1 78.88 77 GLU A O 1
ATOM 609 N N . TYR A 1 78 ? -19.328 -7.688 0.358 1 79.12 78 TYR A N 1
ATOM 610 C CA . TYR A 1 78 ? -17.984 -7.473 -0.174 1 79.12 78 TYR A CA 1
ATOM 611 C C . TYR A 1 78 ? -18.016 -6.453 -1.307 1 79.12 78 TYR A C 1
ATOM 613 O O . TYR A 1 78 ? -19.078 -6.137 -1.845 1 79.12 78 TYR A O 1
ATOM 621 N N . GLY A 1 79 ? -16.859 -5.801 -1.47 1 84.62 79 GLY A N 1
ATOM 622 C CA . GLY A 1 79 ? -16.75 -5.066 -2.721 1 84.62 79 GLY A CA 1
ATOM 623 C C . GLY A 1 79 ? -16.719 -3.562 -2.531 1 84.62 79 GLY A C 1
ATOM 624 O O . GLY A 1 79 ? -16.531 -2.812 -3.49 1 84.62 79 GLY A O 1
ATOM 625 N N . SER A 1 80 ? -17 -3.104 -1.225 1 92.44 80 SER A N 1
ATOM 626 C CA . SER A 1 80 ? -16.922 -1.66 -1.019 1 92.44 80 SER A CA 1
ATOM 627 C C . SER A 1 80 ? -15.5 -1.148 -1.226 1 92.44 80 SER A C 1
ATOM 629 O O . SER A 1 80 ? -14.539 -1.791 -0.806 1 92.44 80 SER A O 1
ATOM 631 N N . MET A 1 81 ? -15.398 -0.021 -1.914 1 95.5 81 MET A N 1
ATOM 632 C CA . MET A 1 81 ? -14.102 0.573 -2.223 1 95.5 81 MET A CA 1
ATOM 633 C C . MET A 1 81 ? -14.07 2.045 -1.825 1 95.5 81 MET A C 1
ATOM 635 O O . MET A 1 81 ? -15.102 2.711 -1.811 1 95.5 81 MET A O 1
ATOM 639 N N . LEU A 1 82 ? -12.984 2.475 -1.497 1 97 82 LEU A N 1
ATOM 640 C CA . LEU A 1 82 ? -12.742 3.875 -1.166 1 97 82 LEU A CA 1
ATOM 641 C C . LEU A 1 82 ? -11.773 4.508 -2.16 1 97 82 LEU A C 1
ATOM 643 O O . LEU A 1 82 ? -10.656 4.023 -2.342 1 97 82 LEU A O 1
ATOM 647 N N . TYR A 1 83 ? -12.203 5.445 -2.891 1 97 83 TYR A N 1
ATOM 648 C CA . TYR A 1 83 ? -11.344 6.348 -3.652 1 97 83 TYR A CA 1
ATOM 649 C C . TYR A 1 83 ? -10.945 7.559 -2.812 1 97 83 TYR A C 1
ATOM 651 O O . TYR A 1 83 ? -11.805 8.344 -2.406 1 97 83 TYR A O 1
ATOM 659 N N . ILE A 1 84 ? -9.602 7.773 -2.652 1 98.19 84 ILE A N 1
ATOM 660 C CA . ILE A 1 84 ? -9.18 8.766 -1.665 1 98.19 84 ILE A CA 1
ATOM 661 C C . ILE A 1 84 ? -7.988 9.555 -2.197 1 98.19 84 ILE A C 1
ATOM 663 O O . ILE A 1 84 ? -7.113 8.992 -2.857 1 98.19 84 ILE A O 1
ATOM 667 N N . GLY A 1 85 ? -7.969 10.789 -2.016 1 98.25 85 GLY A N 1
ATOM 668 C CA . GLY A 1 85 ? -6.855 11.703 -2.182 1 98.25 85 GLY A CA 1
ATOM 669 C C . GLY A 1 85 ? -6.496 12.445 -0.906 1 98.25 85 GLY A C 1
ATOM 670 O O . GLY A 1 85 ? -7.383 12.867 -0.156 1 98.25 85 GLY A O 1
ATOM 671 N N . LEU A 1 86 ? -5.188 12.688 -0.64 1 98.69 86 LEU A N 1
ATOM 672 C CA . LEU A 1 86 ? -4.734 13.289 0.608 1 98.69 86 LEU A CA 1
ATOM 673 C C . LEU A 1 86 ? -3.664 14.344 0.343 1 98.69 86 LEU A C 1
ATOM 675 O O . LEU A 1 86 ? -2.895 14.227 -0.613 1 98.69 86 LEU A O 1
ATOM 679 N N . THR A 1 87 ? -3.609 15.281 1.147 1 98.69 87 THR A N 1
ATOM 680 C CA . THR A 1 87 ? -2.5 16.219 1.257 1 98.69 87 THR A CA 1
ATOM 681 C C . THR A 1 87 ? -1.975 16.281 2.688 1 98.69 87 THR A C 1
ATOM 683 O O . THR A 1 87 ? -2.754 16.359 3.639 1 98.69 87 THR A O 1
ATOM 686 N N . LEU A 1 88 ? -0.668 16.219 2.84 1 98.12 88 LEU A N 1
ATOM 687 C CA . LEU A 1 88 ? -0.029 16.266 4.148 1 98.12 88 LEU A CA 1
ATOM 688 C C . LEU A 1 88 ? 0.607 17.625 4.391 1 98.12 88 LEU A C 1
ATOM 690 O O . LEU A 1 88 ? 1.198 18.219 3.48 1 98.12 88 LEU A O 1
ATOM 694 N N . ARG A 1 89 ? 0.44 18.172 5.547 1 97.56 89 ARG A N 1
ATOM 695 C CA . ARG A 1 89 ? 1.263 19.297 5.984 1 97.56 89 ARG A CA 1
ATOM 696 C C . ARG A 1 89 ? 2.484 18.812 6.758 1 97.56 89 ARG A C 1
ATOM 698 O O . ARG A 1 89 ? 2.35 18.125 7.781 1 97.56 89 ARG A O 1
ATOM 705 N N . LEU A 1 90 ? 3.574 19.219 6.25 1 96.19 90 LEU A N 1
ATOM 706 C CA . LEU A 1 90 ? 4.805 18.656 6.785 1 96.19 90 LEU A CA 1
ATOM 707 C C . LEU A 1 90 ? 5.547 19.656 7.648 1 96.19 90 LEU A C 1
ATOM 709 O O . LEU A 1 90 ? 5.352 20.875 7.5 1 96.19 90 LEU A O 1
ATOM 713 N N . LYS A 1 91 ? 6.398 19.109 8.516 1 91.94 91 LYS A N 1
ATOM 714 C CA . LYS A 1 91 ? 7.168 19.891 9.477 1 91.94 91 LYS A CA 1
ATOM 715 C C . LYS A 1 91 ? 8.164 20.797 8.766 1 91.94 91 LYS A C 1
ATOM 717 O O . LYS A 1 91 ? 8.359 21.953 9.164 1 91.94 91 LYS A O 1
ATOM 722 N N . ASN A 1 92 ? 8.867 20.266 7.773 1 91.88 92 ASN A N 1
ATOM 723 C CA . ASN A 1 92 ? 9.883 21.031 7.055 1 91.88 92 ASN A CA 1
ATOM 724 C C . ASN A 1 92 ? 10.219 20.375 5.715 1 91.88 92 ASN A C 1
ATOM 726 O O . ASN A 1 92 ? 9.648 19.344 5.359 1 91.88 92 ASN A O 1
ATOM 730 N N . GLU A 1 93 ? 11.07 20.969 4.953 1 93.5 93 GLU A N 1
ATOM 731 C CA . GLU A 1 93 ? 11.398 20.547 3.594 1 93.5 93 GLU A CA 1
ATOM 732 C C . GLU A 1 93 ? 12.188 19.25 3.602 1 93.5 93 GLU A C 1
ATOM 734 O O . GLU A 1 93 ? 12.094 18.453 2.662 1 93.5 93 GLU A O 1
ATOM 739 N N . SER A 1 94 ? 12.969 19.016 4.594 1 92.44 94 SER A N 1
ATOM 740 C CA . SER A 1 94 ? 13.75 17.781 4.688 1 92.44 94 SER A CA 1
ATOM 741 C C . SER A 1 94 ? 12.844 16.562 4.762 1 92.44 94 SER A C 1
ATOM 743 O O . SER A 1 94 ? 13.148 15.516 4.188 1 92.44 94 SER A O 1
ATOM 745 N N . ILE A 1 95 ? 11.742 16.719 5.469 1 92.75 95 ILE A N 1
ATOM 746 C CA . ILE A 1 95 ? 10.781 15.625 5.586 1 92.75 95 ILE A CA 1
ATOM 747 C C . ILE A 1 95 ? 10.109 15.375 4.238 1 92.75 95 ILE A C 1
ATOM 749 O O . ILE A 1 95 ? 9.836 14.234 3.873 1 92.75 95 ILE A O 1
ATOM 753 N N . LYS A 1 96 ? 9.844 16.438 3.578 1 94.75 96 LYS A N 1
ATOM 754 C CA . LYS A 1 96 ? 9.266 16.297 2.242 1 94.75 96 LYS A CA 1
ATOM 755 C C . LYS A 1 96 ? 10.172 15.445 1.349 1 94.75 96 LYS A C 1
ATOM 757 O O . LYS A 1 96 ? 9.688 14.539 0.654 1 94.75 96 LYS A O 1
ATOM 762 N N . GLU A 1 97 ? 11.422 15.758 1.313 1 94.06 97 GLU A N 1
ATOM 763 C CA . GLU A 1 97 ? 12.391 15.008 0.516 1 94.06 97 GLU A CA 1
ATOM 764 C C . GLU A 1 97 ? 12.43 13.539 0.94 1 94.06 97 GLU A C 1
ATOM 766 O O . GLU A 1 97 ? 12.516 12.648 0.095 1 94.06 97 GLU A O 1
ATOM 771 N N . LEU A 1 98 ? 12.359 13.336 2.221 1 92.25 98 LEU A N 1
ATOM 772 C CA . LEU A 1 98 ? 12.359 11.977 2.756 1 92.25 98 LEU A CA 1
ATOM 773 C C . LEU A 1 98 ? 11.141 11.195 2.266 1 92.25 98 LEU A C 1
ATOM 775 O O . LEU A 1 98 ? 11.273 10.07 1.786 1 92.25 98 LEU A O 1
ATOM 779 N N . LEU A 1 99 ? 9.961 11.805 2.363 1 94.31 99 LEU A N 1
ATOM 780 C CA . LEU A 1 99 ? 8.734 11.133 1.957 1 94.31 99 LEU A CA 1
ATOM 781 C C . LEU A 1 99 ? 8.727 10.867 0.456 1 94.31 99 LEU A C 1
ATOM 783 O O . LEU A 1 99 ? 8.234 9.828 0.005 1 94.31 99 LEU A O 1
ATOM 787 N N . GLU A 1 100 ? 9.258 11.812 -0.289 1 95 100 GLU A N 1
ATOM 788 C CA . GLU A 1 100 ? 9.344 11.633 -1.735 1 95 100 GLU A CA 1
ATOM 789 C C . GLU A 1 100 ? 10.188 10.406 -2.09 1 95 100 GLU A C 1
ATOM 791 O O . GLU A 1 100 ? 9.906 9.719 -3.074 1 95 100 GLU A O 1
ATOM 796 N N . SER A 1 101 ? 11.18 10.172 -1.312 1 93.62 101 SER A N 1
ATOM 797 C CA . SER A 1 101 ? 12.078 9.062 -1.595 1 93.62 101 SER A CA 1
ATOM 798 C C . SER A 1 101 ? 11.484 7.738 -1.115 1 93.62 101 SER A C 1
ATOM 800 O O . SER A 1 101 ? 11.992 6.668 -1.456 1 93.62 101 SER A O 1
ATOM 802 N N . LYS A 1 102 ? 10.367 7.766 -0.339 1 94.56 102 LYS A N 1
ATOM 803 C CA . LYS A 1 102 ? 9.789 6.562 0.248 1 94.56 102 LYS A CA 1
ATOM 804 C C . LYS A 1 102 ? 8.305 6.438 -0.097 1 94.56 102 LYS A C 1
ATOM 806 O O . LYS A 1 102 ? 7.52 5.906 0.692 1 94.56 102 LYS A O 1
ATOM 811 N N . LEU A 1 103 ? 7.891 6.867 -1.221 1 95.75 103 LEU A N 1
ATOM 812 C CA . LEU A 1 103 ? 6.48 6.965 -1.591 1 95.75 103 LEU A CA 1
ATOM 813 C C . LEU A 1 103 ? 5.832 5.582 -1.628 1 95.75 103 LEU A C 1
ATOM 815 O O . LEU A 1 103 ? 4.707 5.41 -1.158 1 95.75 103 LEU A O 1
ATOM 819 N N . PRO A 1 104 ? 6.531 4.586 -2.102 1 96.62 104 PRO A N 1
ATOM 820 C CA . PRO A 1 104 ? 5.875 3.275 -2.107 1 96.62 104 PRO A CA 1
ATOM 821 C C . PRO A 1 104 ? 5.59 2.754 -0.701 1 96.62 104 PRO A C 1
ATOM 823 O O . PRO A 1 104 ? 4.547 2.137 -0.467 1 96.62 104 PRO A O 1
ATOM 826 N N . GLU A 1 105 ? 6.508 2.977 0.183 1 95.94 105 GLU A N 1
ATOM 827 C CA . GLU A 1 105 ? 6.309 2.562 1.568 1 95.94 105 GLU A CA 1
ATOM 828 C C . GLU A 1 105 ? 5.145 3.32 2.207 1 95.94 105 GLU A C 1
ATOM 830 O O . GLU A 1 105 ? 4.328 2.73 2.914 1 95.94 105 GLU A O 1
ATOM 835 N N . LEU A 1 106 ? 5.137 4.547 1.917 1 96.19 106 LEU A N 1
ATOM 836 C CA . LEU A 1 106 ? 4.066 5.395 2.432 1 96.19 106 LEU A CA 1
ATOM 837 C C . LEU A 1 106 ? 2.709 4.934 1.909 1 96.19 106 LEU A C 1
ATOM 839 O O . LEU A 1 106 ? 1.752 4.809 2.678 1 96.19 106 LEU A O 1
ATOM 843 N N . ARG A 1 107 ? 2.611 4.695 0.663 1 96.62 107 ARG A N 1
ATOM 844 C CA . ARG A 1 107 ? 1.367 4.25 0.041 1 96.62 107 ARG A CA 1
ATOM 845 C C . ARG A 1 107 ? 0.921 2.906 0.609 1 96.62 107 ARG A C 1
ATOM 847 O O . ARG A 1 107 ? -0.261 2.711 0.897 1 96.62 107 ARG A O 1
ATOM 854 N N . ASN A 1 108 ? 1.842 2.086 0.731 1 97.75 108 ASN A N 1
ATOM 855 C CA . ASN A 1 108 ? 1.545 0.78 1.31 1 97.75 108 ASN A CA 1
ATOM 856 C C . ASN A 1 108 ? 0.95 0.909 2.709 1 97.75 108 ASN A C 1
ATOM 858 O O . ASN A 1 108 ? -0.022 0.228 3.041 1 97.75 108 ASN A O 1
ATOM 862 N N . GLN A 1 109 ? 1.569 1.741 3.498 1 96.62 109 GLN A N 1
ATOM 863 C CA . GLN A 1 109 ? 1.081 1.97 4.852 1 96.62 109 GLN A CA 1
ATOM 864 C C . GLN A 1 109 ? -0.358 2.477 4.844 1 96.62 109 GLN A C 1
ATOM 866 O O . GLN A 1 109 ? -1.18 2.047 5.652 1 96.62 109 GLN A O 1
ATOM 871 N N . LEU A 1 110 ? -0.612 3.361 3.938 1 98.19 110 LEU A N 1
ATOM 872 C CA . LEU A 1 110 ? -1.954 3.922 3.822 1 98.19 110 LEU A CA 1
ATOM 873 C C . LEU A 1 110 ? -2.949 2.861 3.365 1 98.19 110 LEU A C 1
ATOM 875 O O . LEU A 1 110 ? -4.051 2.76 3.912 1 98.19 110 LEU A O 1
ATOM 879 N N . ILE A 1 111 ? -2.611 2.066 2.408 1 97.75 111 ILE A N 1
ATOM 880 C CA . ILE A 1 111 ? -3.496 1.031 1.885 1 97.75 111 ILE A CA 1
ATOM 881 C C . ILE A 1 111 ? -3.842 0.039 2.992 1 97.75 111 ILE A C 1
ATOM 883 O O . ILE A 1 111 ? -5.012 -0.298 3.188 1 97.75 111 ILE A O 1
ATOM 887 N N . LEU A 1 112 ? -2.812 -0.369 3.748 1 97.56 112 LEU A N 1
ATOM 888 C CA . LEU A 1 112 ? -3.043 -1.334 4.816 1 97.56 112 LEU A CA 1
ATOM 889 C C . LEU A 1 112 ? -3.947 -0.745 5.895 1 97.56 112 LEU A C 1
ATOM 891 O O . LEU A 1 112 ? -4.852 -1.422 6.391 1 97.56 112 LEU A O 1
ATOM 895 N N . LEU A 1 113 ? -3.744 0.492 6.227 1 97.75 113 LEU A N 1
ATOM 896 C CA . LEU A 1 113 ? -4.578 1.15 7.227 1 97.75 113 LEU A CA 1
ATOM 897 C C . LEU A 1 113 ? -6.016 1.284 6.73 1 97.75 113 LEU A C 1
ATOM 899 O O . LEU A 1 113 ? -6.961 0.984 7.461 1 97.75 113 LEU A O 1
ATOM 903 N N . LEU A 1 114 ? -6.16 1.736 5.492 1 97.69 114 LEU A N 1
ATOM 904 C CA . LEU A 1 114 ? -7.477 2.023 4.934 1 97.69 114 LEU A CA 1
ATOM 905 C C . LEU A 1 114 ? -8.258 0.735 4.699 1 97.69 114 LEU A C 1
ATOM 907 O O . LEU A 1 114 ? -9.492 0.721 4.809 1 97.69 114 LEU A O 1
ATOM 911 N N . SER A 1 115 ? -7.551 -0.312 4.402 1 95.56 115 SER A N 1
ATOM 912 C CA . SER A 1 115 ? -8.195 -1.59 4.117 1 95.56 115 SER A CA 1
ATOM 913 C C . SER A 1 115 ? -8.852 -2.166 5.367 1 95.56 115 SER A C 1
ATOM 915 O O . SER A 1 115 ? -9.656 -3.098 5.281 1 95.56 115 SER A O 1
ATOM 917 N N . GLN A 1 116 ? -8.531 -1.573 6.512 1 95.5 116 GLN A N 1
ATOM 918 C CA . GLN A 1 116 ? -9.109 -2.021 7.773 1 95.5 116 GLN A CA 1
ATOM 919 C C . GLN A 1 116 ? -10.422 -1.298 8.062 1 95.5 116 GLN A C 1
ATOM 921 O O . GLN A 1 116 ? -11.156 -1.674 8.977 1 95.5 116 GLN A O 1
ATOM 926 N N . GLN A 1 117 ? -10.672 -0.302 7.23 1 96.06 117 GLN A N 1
ATOM 927 C CA . GLN A 1 117 ? -11.867 0.504 7.48 1 96.06 117 GLN A CA 1
ATOM 928 C C . GLN A 1 117 ? -13.109 -0.153 6.891 1 96.06 117 GLN A C 1
ATOM 930 O O . GLN A 1 117 ? -13.008 -0.965 5.969 1 96.06 117 GLN A O 1
ATOM 935 N N . THR A 1 118 ? -14.281 0.211 7.465 1 95.44 118 THR A N 1
ATOM 936 C CA . THR A 1 118 ? -15.57 -0.228 6.938 1 95.44 118 THR A CA 1
ATOM 937 C C . THR A 1 118 ? -16.359 0.952 6.375 1 95.44 118 THR A C 1
ATOM 939 O O . THR A 1 118 ? -16.141 2.098 6.777 1 95.44 118 THR A O 1
ATOM 942 N N . PRO A 1 119 ? -17.203 0.586 5.43 1 95.38 119 PRO A N 1
ATOM 943 C CA . PRO A 1 119 ? -18.031 1.676 4.91 1 95.38 119 PRO A CA 1
ATOM 944 C C . PRO A 1 119 ? -18.781 2.426 6.012 1 95.38 119 PRO A C 1
ATOM 946 O O . PRO A 1 119 ? -18.844 3.658 5.988 1 95.38 119 PRO A O 1
ATOM 949 N N . SER A 1 120 ? -19.297 1.765 6.992 1 95.94 120 SER A N 1
ATOM 950 C CA . SER A 1 120 ? -20.094 2.391 8.055 1 95.94 120 SER A CA 1
ATOM 951 C C . SER A 1 120 ? -19.234 3.32 8.898 1 95.94 120 SER A C 1
ATOM 953 O O . SER A 1 120 ? -19.688 4.391 9.312 1 95.94 120 SER A O 1
ATOM 955 N N . SER A 1 121 ? -17.938 2.885 9.141 1 96.56 121 SER A N 1
ATOM 956 C CA . SER A 1 121 ? -17.047 3.699 9.961 1 96.56 121 SER A CA 1
ATOM 957 C C . SER A 1 121 ? -16.688 5.004 9.25 1 96.56 121 SER A C 1
ATOM 959 O O . SER A 1 121 ? -16.281 5.977 9.898 1 96.56 121 SER A O 1
ATOM 961 N N . LEU A 1 122 ? -16.891 5.047 7.898 1 97.62 122 LEU A N 1
ATOM 962 C CA . LEU A 1 122 ? -16.438 6.188 7.113 1 97.62 122 LEU A CA 1
ATOM 963 C C . LEU A 1 122 ? -17.609 7.008 6.598 1 97.62 122 LEU A C 1
ATOM 965 O O . LEU A 1 122 ? -17.422 7.938 5.805 1 97.62 122 LEU A O 1
ATOM 969 N N . SER A 1 123 ? -18.75 6.668 7.047 1 94.94 123 SER A N 1
ATOM 970 C CA . SER A 1 123 ? -19.953 7.289 6.484 1 94.94 123 SER A CA 1
ATOM 971 C C . SER A 1 123 ? -20.219 8.641 7.125 1 94.94 123 SER A C 1
ATOM 973 O O . SER A 1 123 ? -20.797 9.531 6.492 1 94.94 123 SER A O 1
ATOM 975 N N . SER A 1 124 ? -19.812 8.828 8.359 1 95.69 124 SER A N 1
ATOM 976 C CA . SER A 1 124 ? -20.109 10.055 9.086 1 95.69 124 SER A CA 1
ATOM 977 C C . SER A 1 124 ? -18.938 11.023 9.062 1 95.69 124 SER A C 1
ATOM 979 O O . SER A 1 124 ? -17.797 10.609 8.828 1 95.69 124 SER A O 1
ATOM 981 N N . SER A 1 125 ? -19.266 12.266 9.266 1 96.5 125 SER A N 1
ATOM 982 C CA . SER A 1 125 ? -18.219 13.266 9.383 1 96.5 125 SER A CA 1
ATOM 983 C C . SER A 1 125 ? -17.281 12.953 10.555 1 96.5 125 SER A C 1
ATOM 985 O O . SER A 1 125 ? -16.078 13.188 10.469 1 96.5 125 SER A O 1
ATOM 987 N N . GLU A 1 126 ? -17.844 12.516 11.586 1 97.5 126 GLU A N 1
ATOM 988 C CA . GLU A 1 126 ? -17.047 12.125 12.742 1 97.5 126 GLU A CA 1
ATOM 989 C C . GLU A 1 126 ? -16.094 10.984 12.398 1 97.5 126 GLU A C 1
ATOM 991 O O . GLU A 1 126 ? -14.93 11 12.797 1 97.5 126 GLU A O 1
ATOM 996 N N . GLY A 1 127 ? -16.594 9.945 11.742 1 97.88 127 GLY A N 1
ATOM 997 C CA . GLY A 1 127 ? -15.742 8.844 11.312 1 97.88 127 GLY A CA 1
ATOM 998 C C . GLY A 1 127 ? -14.609 9.289 10.406 1 97.88 127 GLY A C 1
ATOM 999 O O . GLY A 1 127 ? -13.492 8.781 10.516 1 97.88 127 GLY A O 1
ATOM 1000 N N . LYS A 1 128 ? -14.891 10.227 9.57 1 98.19 128 LYS A N 1
ATOM 1001 C CA . LYS A 1 128 ? -13.875 10.758 8.664 1 98.19 128 LYS A CA 1
ATOM 1002 C C . LYS A 1 128 ? -12.812 11.531 9.438 1 98.19 128 LYS A C 1
ATOM 1004 O O . LYS A 1 128 ? -11.625 11.453 9.117 1 98.19 128 LYS A O 1
ATOM 1009 N N . ASN A 1 129 ? -13.234 12.25 10.43 1 98.12 129 ASN A N 1
ATOM 1010 C CA . ASN A 1 129 ? -12.281 12.969 11.266 1 98.12 129 ASN A CA 1
ATOM 1011 C C . ASN A 1 129 ? -11.406 12.008 12.062 1 98.12 129 ASN A C 1
ATOM 1013 O O . ASN A 1 129 ? -10.203 12.242 12.219 1 98.12 129 ASN A O 1
ATOM 1017 N N . VAL A 1 130 ? -11.984 10.984 12.586 1 98.38 130 VAL A N 1
ATOM 1018 C CA . VAL A 1 130 ? -11.227 9.961 13.297 1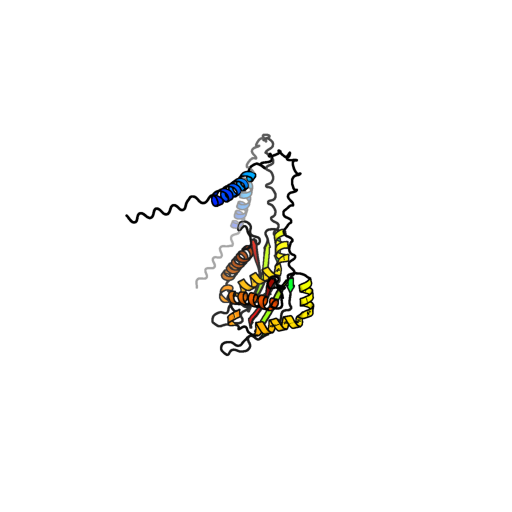 98.38 130 VAL A CA 1
ATOM 1019 C C . VAL A 1 130 ? -10.188 9.352 12.367 1 98.38 130 VAL A C 1
ATOM 1021 O O . VAL A 1 130 ? -9.039 9.133 12.758 1 98.38 130 VAL A O 1
ATOM 1024 N N . LEU A 1 131 ? -10.602 9.07 11.094 1 98.69 131 LEU A N 1
ATOM 1025 C CA . LEU A 1 131 ? -9.68 8.5 10.125 1 98.69 131 LEU A CA 1
ATOM 1026 C C . LEU A 1 131 ? -8.484 9.43 9.891 1 98.69 131 LEU A C 1
ATOM 1028 O O . LEU A 1 131 ? -7.348 8.969 9.789 1 98.69 131 LEU A O 1
ATOM 1032 N N . LEU A 1 132 ? -8.711 10.766 9.773 1 98.5 132 LEU A N 1
ATOM 1033 C CA . LEU A 1 132 ? -7.621 11.719 9.602 1 98.5 132 LEU A CA 1
ATOM 1034 C C . LEU A 1 132 ? -6.617 11.617 10.75 1 98.5 132 LEU A C 1
ATOM 1036 O O . LEU A 1 132 ? -5.406 11.656 10.523 1 98.5 132 LEU A O 1
ATOM 1040 N N . LYS A 1 133 ? -7.117 11.453 11.938 1 98 133 LYS A N 1
ATOM 1041 C CA . LYS A 1 133 ? -6.254 11.328 13.109 1 98 133 LYS A CA 1
ATOM 1042 C C . LYS A 1 133 ? -5.469 10.016 13.078 1 98 133 LYS A C 1
ATOM 1044 O O . LYS A 1 133 ? -4.285 9.992 13.422 1 98 133 LYS A O 1
ATOM 1049 N N . GLU A 1 134 ? -6.137 8.961 12.641 1 98.12 134 GLU A N 1
ATOM 1050 C CA . GLU A 1 134 ? -5.477 7.66 12.547 1 98.12 134 GLU A CA 1
ATOM 1051 C C . GLU A 1 134 ? -4.359 7.684 11.508 1 98.12 134 GLU A C 1
ATOM 1053 O O . GLU A 1 134 ? -3.287 7.117 11.734 1 98.12 134 GLU A O 1
ATOM 1058 N N . ILE A 1 135 ? -4.629 8.328 10.406 1 98.38 135 ILE A N 1
ATOM 1059 C CA . ILE A 1 135 ? -3.631 8.43 9.352 1 98.38 135 ILE A CA 1
ATOM 1060 C C . ILE A 1 135 ? -2.416 9.203 9.859 1 98.38 135 ILE A C 1
ATOM 1062 O O . ILE A 1 135 ? -1.275 8.766 9.68 1 98.38 135 ILE A O 1
ATOM 1066 N N . LYS A 1 136 ? -2.676 10.312 10.484 1 97.25 136 LYS A N 1
ATOM 1067 C CA . LYS A 1 136 ? -1.592 11.109 11.039 1 97.25 136 LYS A CA 1
ATOM 1068 C C . LYS A 1 136 ? -0.758 10.297 12.023 1 97.25 136 LYS A C 1
ATOM 1070 O O . LYS A 1 136 ? 0.473 10.328 11.977 1 97.25 136 LYS A O 1
ATOM 1075 N N . LYS A 1 137 ? -1.444 9.625 12.93 1 96.5 137 LYS A N 1
ATOM 1076 C CA . LYS A 1 137 ? -0.77 8.797 13.922 1 96.5 137 LYS A CA 1
ATOM 1077 C C . LYS A 1 137 ? 0.085 7.723 13.258 1 96.5 137 LYS A C 1
ATOM 1079 O O . LYS A 1 137 ? 1.237 7.512 13.641 1 96.5 137 LYS A O 1
ATOM 1084 N N . GLU A 1 138 ? -0.495 7.066 12.281 1 95.81 138 GLU A N 1
ATOM 1085 C CA . GLU A 1 138 ? 0.197 5.988 11.578 1 95.81 138 GLU A CA 1
ATOM 1086 C C . GLU A 1 138 ? 1.461 6.496 10.891 1 95.81 138 GLU A C 1
ATOM 1088 O O . GLU A 1 138 ? 2.512 5.855 10.961 1 95.81 138 GLU A O 1
ATOM 1093 N N . LEU A 1 139 ? 1.41 7.605 10.242 1 95.69 139 LEU A N 1
ATOM 1094 C CA . LEU A 1 139 ? 2.523 8.133 9.469 1 95.69 139 LEU A CA 1
ATOM 1095 C C . LEU A 1 139 ? 3.623 8.664 10.383 1 95.69 139 LEU A C 1
ATOM 1097 O O . LEU A 1 139 ? 4.777 8.789 9.961 1 95.69 139 LEU A O 1
ATOM 1101 N N . ASN A 1 140 ? 3.326 8.977 11.625 1 95.12 140 ASN A N 1
ATOM 1102 C CA . ASN A 1 140 ? 4.305 9.531 12.562 1 95.12 140 ASN A CA 1
ATOM 1103 C C . ASN A 1 140 ? 4.867 8.453 13.484 1 95.12 140 ASN A C 1
ATOM 1105 O O . ASN A 1 140 ? 5.633 8.758 14.398 1 95.12 140 ASN A O 1
ATOM 1109 N N . LYS A 1 141 ? 4.438 7.234 13.289 1 90.31 141 LYS A N 1
ATOM 1110 C CA . LYS A 1 141 ? 4.91 6.137 14.133 1 90.31 141 LYS A CA 1
ATOM 1111 C C . LYS A 1 141 ? 6.426 5.988 14.047 1 90.31 141 LYS A C 1
ATOM 1113 O O . LYS A 1 141 ? 7.074 5.613 15.023 1 90.31 141 LYS A O 1
ATOM 1118 N N . GLN A 1 142 ? 6.945 6.148 12.898 1 76.25 142 GLN A N 1
ATOM 1119 C CA . GLN A 1 142 ? 8.383 5.949 12.734 1 76.25 142 GLN A CA 1
ATOM 1120 C C . GLN A 1 142 ? 9.156 7.191 13.164 1 76.25 142 GLN A C 1
ATOM 1122 O O . GLN A 1 142 ? 10.391 7.18 13.18 1 76.25 142 GLN A O 1
ATOM 1127 N N . SER A 1 143 ? 8.414 8.172 13.445 1 73.81 143 SER A N 1
ATOM 1128 C CA . SER A 1 143 ? 9.094 9.383 13.891 1 73.81 143 SER A CA 1
ATOM 1129 C C . SER A 1 143 ? 9.68 9.203 15.289 1 73.81 143 SER A C 1
ATOM 1131 O O . SER A 1 143 ? 9.055 8.578 16.156 1 73.81 143 SER A O 1
ATOM 1133 N N . ILE A 1 144 ? 10.984 9.203 15.445 1 60.84 144 ILE A N 1
ATOM 1134 C CA . ILE A 1 144 ? 11.766 8.992 16.672 1 60.84 144 ILE A CA 1
ATOM 1135 C C . ILE A 1 144 ? 11.203 9.867 17.797 1 60.84 144 ILE A C 1
ATOM 1137 O O . ILE A 1 144 ? 11.148 9.438 18.953 1 60.84 144 ILE A O 1
ATOM 1141 N N . ASP A 1 145 ? 10.906 11.016 17.547 1 61.31 145 ASP A N 1
ATOM 1142 C CA . ASP A 1 145 ? 10.508 11.961 18.594 1 61.31 145 ASP A CA 1
ATOM 1143 C C . ASP A 1 145 ? 9.039 12.359 18.438 1 61.31 145 ASP A C 1
ATOM 1145 O O . ASP A 1 145 ? 8.672 13.023 17.469 1 61.31 145 ASP A O 1
ATOM 1149 N N . ASP A 1 146 ? 8.164 11.75 19.203 1 63.47 146 ASP A N 1
ATOM 1150 C CA . ASP A 1 146 ? 6.75 12.102 19.219 1 63.47 146 ASP A CA 1
ATOM 1151 C C . ASP A 1 146 ? 6.562 13.609 19.328 1 63.47 146 ASP A C 1
ATOM 1153 O O . ASP A 1 146 ? 5.535 14.148 18.891 1 63.47 146 ASP A O 1
ATOM 1157 N N . GLN A 1 147 ? 7.523 14.266 19.969 1 68 147 GLN A N 1
ATOM 1158 C CA . GLN A 1 147 ? 7.422 15.703 20.172 1 68 147 GLN A CA 1
ATOM 1159 C C . GLN A 1 147 ? 7.77 16.469 18.906 1 68 147 GLN A C 1
ATOM 1161 O O . GLN A 1 147 ? 7.496 17.672 18.797 1 68 147 GLN A O 1
ATOM 1166 N N . ASN A 1 148 ? 8.234 15.742 17.969 1 77.19 148 ASN A N 1
ATOM 1167 C CA . ASN A 1 148 ? 8.586 16.375 16.703 1 77.19 148 ASN A CA 1
ATOM 1168 C C . ASN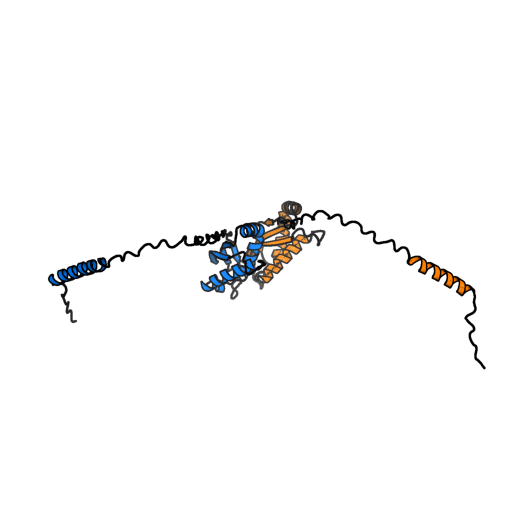 A 1 148 ? 8.078 15.562 15.508 1 77.19 148 ASN A C 1
ATOM 1170 O O . ASN A 1 148 ? 8.867 14.969 14.773 1 77.19 148 ASN A O 1
ATOM 1174 N N . PRO A 1 149 ? 6.699 15.594 15.266 1 87.25 149 PRO A N 1
ATOM 1175 C CA . PRO A 1 149 ? 6.102 14.773 14.211 1 87.25 149 PRO A CA 1
ATOM 1176 C C . PRO A 1 149 ? 6.531 15.211 12.812 1 87.25 149 PRO A C 1
ATOM 1178 O O . PRO A 1 149 ? 6.766 16.406 12.578 1 87.25 149 PRO A O 1
ATOM 1181 N N . MET A 1 150 ? 6.688 14.258 11.914 1 92.06 150 MET A N 1
ATOM 1182 C CA . MET A 1 150 ? 6.984 14.523 10.516 1 92.06 150 MET A CA 1
ATOM 1183 C C . MET A 1 150 ? 5.773 15.125 9.805 1 92.06 150 MET A C 1
ATOM 1185 O O . MET A 1 150 ? 5.914 16.062 9.016 1 92.06 150 MET A O 1
ATOM 1189 N N . VAL A 1 151 ? 4.625 14.602 10.148 1 95.94 151 VAL A N 1
ATOM 1190 C CA . VAL A 1 151 ? 3.354 15.031 9.578 1 95.94 151 VAL A CA 1
ATOM 1191 C C . VAL A 1 151 ? 2.547 15.805 10.617 1 95.94 151 VAL A C 1
ATOM 1193 O O . VAL A 1 151 ? 2.189 15.25 11.664 1 95.94 151 VAL A O 1
ATOM 1196 N N . ASN A 1 152 ? 2.207 17 10.312 1 95.19 152 ASN A N 1
ATOM 1197 C CA . ASN A 1 152 ? 1.493 17.859 11.258 1 95.19 152 ASN A CA 1
ATOM 1198 C C . ASN A 1 152 ? -0.018 17.766 11.055 1 95.19 152 ASN A C 1
ATOM 1200 O O . ASN A 1 152 ? -0.78 17.844 12.023 1 95.19 152 ASN A O 1
ATOM 1204 N N . ASP A 1 153 ? -0.417 17.625 9.75 1 96.94 153 ASP A N 1
ATOM 1205 C CA . ASP A 1 153 ? -1.837 17.531 9.43 1 96.94 153 ASP A CA 1
ATOM 1206 C C . ASP A 1 153 ? -2.061 16.703 8.164 1 96.94 153 ASP A C 1
ATOM 1208 O O . ASP A 1 153 ? -1.154 16.562 7.34 1 96.94 153 ASP A O 1
ATOM 1212 N N . VAL A 1 154 ? -3.264 16.188 8.125 1 98.44 154 VAL A N 1
ATOM 1213 C CA . VAL A 1 154 ? -3.711 15.438 6.957 1 98.44 154 VAL A CA 1
ATOM 1214 C C . VAL A 1 154 ? -5.027 16.016 6.449 1 98.44 154 VAL A C 1
ATOM 1216 O O . VAL A 1 154 ? -5.926 16.328 7.238 1 98.44 154 VAL A O 1
ATOM 1219 N N . PHE A 1 155 ? -5.078 16.156 5.129 1 98.38 155 PHE A N 1
ATOM 1220 C CA . PHE A 1 155 ? -6.281 16.719 4.52 1 98.38 155 PHE A CA 1
ATOM 1221 C C . PHE A 1 155 ? -6.793 15.797 3.41 1 98.38 155 PHE A C 1
ATOM 1223 O O . PHE A 1 155 ? -6.008 15.258 2.633 1 98.38 155 PHE A O 1
ATOM 1230 N N . PHE A 1 156 ? -8.172 15.711 3.326 1 98.5 156 PHE A N 1
ATOM 1231 C CA . PHE A 1 156 ? -8.773 15.008 2.195 1 98.5 156 PHE A CA 1
ATOM 1232 C C . PHE A 1 156 ? -8.797 15.898 0.959 1 98.5 156 PHE A C 1
ATOM 1234 O O . PHE A 1 156 ? -9.195 17.062 1.037 1 98.5 156 PHE A O 1
ATOM 1241 N N . ASN A 1 157 ? -8.414 15.289 -0.128 1 97.81 157 ASN A N 1
ATOM 1242 C CA . ASN A 1 157 ? -8.641 15.906 -1.429 1 97.81 157 ASN A CA 1
ATOM 1243 C C . ASN A 1 157 ? -9.828 15.281 -2.15 1 97.81 157 ASN A C 1
ATOM 1245 O O . ASN A 1 157 ? -10.469 15.922 -2.988 1 97.81 157 ASN A O 1
ATOM 1249 N N . SER A 1 158 ? -9.984 14.102 -1.973 1 97.75 158 SER A N 1
ATOM 1250 C CA . SER A 1 158 ? -11.102 13.312 -2.492 1 97.75 158 SER A CA 1
ATOM 1251 C C . SER A 1 158 ? -11.477 12.188 -1.534 1 97.75 158 SER A C 1
ATOM 1253 O O . SER A 1 158 ? -10.625 11.68 -0.801 1 97.75 158 SER A O 1
ATOM 1255 N N . PHE A 1 159 ? -12.758 11.961 -1.534 1 98.19 159 PHE A N 1
ATOM 1256 C CA . PHE A 1 159 ? -13.289 10.922 -0.664 1 98.19 159 PHE A CA 1
ATOM 1257 C C . PHE A 1 159 ? -14.602 10.375 -1.213 1 98.19 159 PHE A C 1
ATOM 1259 O O . PHE A 1 159 ? -15.641 11.031 -1.111 1 98.19 159 PHE A O 1
ATOM 1266 N N . ILE A 1 160 ? -14.469 9.141 -1.772 1 97.5 160 ILE A N 1
ATOM 1267 C CA . ILE A 1 160 ? -15.648 8.562 -2.406 1 97.5 160 ILE A CA 1
ATOM 1268 C C . ILE A 1 160 ? -15.742 7.082 -2.055 1 97.5 160 ILE A C 1
ATOM 1270 O O . ILE A 1 160 ? -14.797 6.324 -2.266 1 97.5 160 ILE A O 1
ATOM 1274 N N . ILE A 1 161 ? -16.844 6.738 -1.482 1 95.94 161 ILE A N 1
ATOM 1275 C CA . ILE A 1 161 ? -17.109 5.332 -1.205 1 95.94 161 ILE A CA 1
ATOM 1276 C C . ILE A 1 161 ? -18.125 4.789 -2.213 1 95.94 161 ILE A C 1
ATOM 1278 O O . ILE A 1 161 ? -19.125 5.449 -2.52 1 95.94 161 ILE A O 1
ATOM 1282 N N . ARG A 1 162 ? -17.734 3.641 -2.691 1 90 162 ARG A N 1
ATOM 1283 C CA . ARG A 1 162 ? -18.625 2.98 -3.639 1 90 162 ARG A CA 1
ATOM 1284 C C . ARG A 1 162 ? -18.906 1.542 -3.217 1 90 162 ARG A C 1
ATOM 1286 O O . ARG A 1 162 ? -18.047 0.898 -2.594 1 90 162 ARG A O 1
ATOM 1293 N N . MET B 1 1 ? 51.375 -59.625 62.375 1 25.5 1 MET B N 1
ATOM 1294 C CA . MET B 1 1 ? 52.75 -59.719 61.906 1 25.5 1 MET B CA 1
ATOM 1295 C C . MET B 1 1 ? 52.875 -59.188 60.469 1 25.5 1 MET B C 1
ATOM 1297 O O . MET B 1 1 ? 53.969 -59.156 59.906 1 25.5 1 MET B O 1
ATOM 1301 N N . LEU B 1 2 ? 51.719 -59.094 59.844 1 31.19 2 LEU B N 1
ATOM 1302 C CA . LEU B 1 2 ? 51.5 -59.062 58.375 1 31.19 2 LEU B CA 1
ATOM 1303 C C . LEU B 1 2 ? 51.812 -57.688 57.812 1 31.19 2 LEU B C 1
ATOM 1305 O O . LEU B 1 2 ? 50.969 -57.125 57.094 1 31.19 2 LEU B O 1
ATOM 1309 N N . ASN B 1 3 ? 52.625 -56.812 58.562 1 33.97 3 ASN B N 1
ATOM 1310 C CA . ASN B 1 3 ? 52.75 -55.344 58.438 1 33.97 3 ASN B CA 1
ATOM 1311 C C . ASN B 1 3 ? 53.5 -54.969 57.156 1 33.97 3 ASN B C 1
ATOM 1313 O O . ASN B 1 3 ? 54.719 -54.812 57.188 1 33.97 3 ASN B O 1
ATOM 1317 N N . ASN B 1 4 ? 53.156 -55.688 56 1 34.41 4 ASN B N 1
ATOM 1318 C CA . ASN B 1 4 ? 53.969 -55.594 54.781 1 34.41 4 ASN B CA 1
ATOM 1319 C C . ASN B 1 4 ? 54.062 -54.125 54.312 1 34.41 4 ASN B C 1
ATOM 1321 O O . ASN B 1 4 ? 53.062 -53.562 53.875 1 34.41 4 ASN B O 1
ATOM 1325 N N . LYS B 1 5 ? 54.938 -53.25 55.062 1 33.94 5 LYS B N 1
ATOM 1326 C CA . LYS B 1 5 ? 55.25 -51.812 54.906 1 33.94 5 LYS B CA 1
ATOM 1327 C C . LYS B 1 5 ? 55.812 -51.531 53.5 1 33.94 5 LYS B C 1
ATOM 1329 O O . LYS B 1 5 ? 56.875 -52.062 53.156 1 33.94 5 LYS B O 1
ATOM 1334 N N . ILE B 1 6 ? 54.906 -51.406 52.406 1 37.12 6 ILE B N 1
ATOM 1335 C CA . ILE B 1 6 ? 55.219 -51.312 51 1 37.12 6 ILE B CA 1
ATOM 1336 C C . ILE B 1 6 ? 56.188 -50.125 50.781 1 37.12 6 ILE B C 1
ATOM 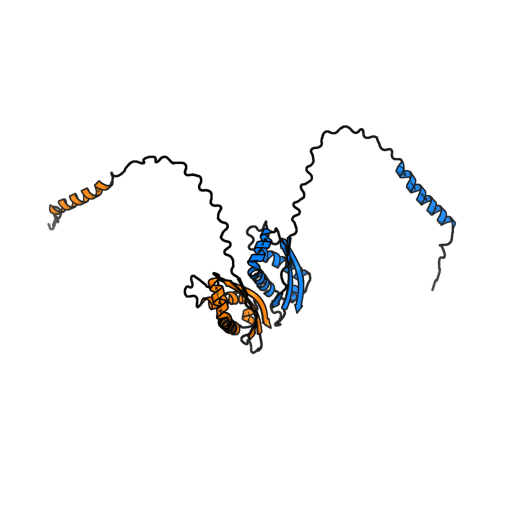1338 O O . ILE B 1 6 ? 55.875 -49 51.062 1 37.12 6 ILE B O 1
ATOM 1342 N N . ASN B 1 7 ? 57.594 -50.312 50.938 1 36.28 7 ASN B N 1
ATOM 1343 C CA . ASN B 1 7 ? 58.781 -49.469 50.875 1 36.28 7 ASN B CA 1
ATOM 1344 C C . ASN B 1 7 ? 58.969 -48.906 49.469 1 36.28 7 ASN B C 1
ATOM 1346 O O . ASN B 1 7 ? 59.625 -49.5 48.625 1 36.28 7 ASN B O 1
ATOM 1350 N N . PHE B 1 8 ? 57.844 -48.344 48.781 1 33.56 8 PHE B N 1
ATOM 1351 C CA . PHE B 1 8 ? 57.781 -48 47.375 1 33.56 8 PHE B CA 1
ATOM 1352 C C . PHE B 1 8 ? 58.812 -46.938 47 1 33.56 8 PHE B C 1
ATOM 1354 O O . PHE B 1 8 ? 58.875 -46.5 45.875 1 33.56 8 PHE B O 1
ATOM 1361 N N . ILE B 1 9 ? 59.469 -46.156 47.875 1 35.06 9 ILE B N 1
ATOM 1362 C CA . ILE B 1 9 ? 59.875 -44.781 47.625 1 35.06 9 ILE B CA 1
ATOM 1363 C C . ILE B 1 9 ? 61.156 -44.781 46.844 1 35.06 9 ILE B C 1
ATOM 1365 O O . ILE B 1 9 ? 61.531 -43.75 46.219 1 35.06 9 ILE B O 1
ATOM 1369 N N . LYS B 1 10 ? 62.031 -45.781 46.938 1 38.69 10 LYS B N 1
ATOM 1370 C CA . LYS B 1 10 ? 63.469 -45.438 46.906 1 38.69 10 LYS B CA 1
ATOM 1371 C C . LYS B 1 10 ? 63.938 -45.25 45.469 1 38.69 10 LYS B C 1
ATOM 1373 O O . LYS B 1 10 ? 65.125 -45.156 45.219 1 38.69 10 LYS B O 1
ATOM 1378 N N . ASN B 1 11 ? 63.031 -45.5 44.344 1 41 11 ASN B N 1
ATOM 1379 C CA . ASN B 1 11 ? 63.812 -45.75 43.125 1 41 11 ASN B CA 1
ATOM 1380 C C . ASN B 1 11 ? 64.375 -44.469 42.562 1 41 11 ASN B C 1
ATOM 1382 O O . ASN B 1 11 ? 63.688 -43.469 42.438 1 41 11 ASN B O 1
ATOM 1386 N N . PRO B 1 12 ? 65.688 -44.188 42.375 1 47.94 12 PRO B N 1
ATOM 1387 C CA . PRO B 1 12 ? 66.5 -43 42.062 1 47.94 12 PRO B CA 1
ATOM 1388 C C . PRO B 1 12 ? 66.062 -42.312 40.75 1 47.94 12 PRO B C 1
ATOM 1390 O O . PRO B 1 12 ? 66.312 -41.125 40.594 1 47.94 12 PRO B O 1
ATOM 1393 N N . ILE B 1 13 ? 65.562 -43.094 39.812 1 48.97 13 ILE B N 1
ATOM 1394 C CA . ILE B 1 13 ? 65.312 -42.594 38.469 1 48.97 13 ILE B CA 1
ATOM 1395 C C . ILE B 1 13 ? 64.25 -41.5 38.5 1 48.97 13 ILE B C 1
ATOM 1397 O O . ILE B 1 13 ? 64.188 -40.625 37.656 1 48.97 13 ILE B O 1
ATOM 1401 N N . VAL B 1 14 ? 63.281 -41.594 39.406 1 47.75 14 VAL B N 1
ATOM 1402 C CA . VAL B 1 14 ? 62.156 -40.688 39.562 1 47.75 14 VAL B CA 1
ATOM 1403 C C . VAL B 1 14 ? 62.656 -39.281 39.938 1 47.75 14 VAL B C 1
ATOM 1405 O O . VAL B 1 14 ? 62.031 -38.281 39.562 1 47.75 14 VAL B O 1
ATOM 1408 N N . ILE B 1 15 ? 63.781 -39.344 40.594 1 46.97 15 ILE B N 1
ATOM 1409 C CA . ILE B 1 15 ? 64.312 -38.062 41.062 1 46.97 15 ILE B CA 1
ATOM 1410 C C . ILE B 1 15 ? 64.75 -37.188 39.906 1 46.97 15 ILE B C 1
ATOM 1412 O O . ILE B 1 15 ? 64.5 -35.969 39.875 1 46.97 15 ILE B O 1
ATOM 1416 N N . THR B 1 16 ? 65.312 -37.875 38.906 1 49.25 16 THR B N 1
ATOM 1417 C CA . THR B 1 16 ? 65.938 -37.094 37.875 1 49.25 16 THR B CA 1
ATOM 1418 C C . THR B 1 16 ? 64.938 -36.375 37.031 1 49.25 16 THR B C 1
ATOM 1420 O O . THR B 1 16 ? 65.125 -35.219 36.625 1 49.25 16 THR B O 1
ATOM 1423 N N . ILE B 1 17 ? 63.781 -37.062 36.812 1 50.59 17 ILE B N 1
ATOM 1424 C CA . ILE B 1 17 ? 62.75 -36.5 35.969 1 50.59 17 ILE B CA 1
ATOM 1425 C C . ILE B 1 17 ? 62.188 -35.219 36.625 1 50.59 17 ILE B C 1
ATOM 1427 O O . ILE B 1 17 ? 61.938 -34.25 35.938 1 50.59 17 ILE B O 1
ATOM 1431 N N . ILE B 1 18 ? 62.125 -35.312 37.969 1 48.47 18 ILE B N 1
ATOM 1432 C CA . ILE B 1 18 ? 61.469 -34.219 38.656 1 48.47 18 ILE B CA 1
ATOM 1433 C C . ILE B 1 18 ? 62.312 -32.938 38.5 1 48.47 18 ILE B C 1
ATOM 1435 O O . ILE B 1 18 ? 61.781 -31.844 38.312 1 48.47 18 ILE B O 1
ATOM 1439 N N . ILE B 1 19 ? 63.656 -33.281 38.469 1 49.66 19 ILE B N 1
ATOM 1440 C CA . ILE B 1 19 ? 64.5 -32.094 38.438 1 49.66 19 ILE B CA 1
ATOM 1441 C C . ILE B 1 19 ? 64.25 -31.328 37.125 1 49.66 19 ILE B C 1
ATOM 1443 O O . ILE B 1 19 ? 64.188 -30.094 37.094 1 49.66 19 ILE B O 1
ATOM 1447 N N . GLY B 1 20 ? 64.25 -32.156 36.031 1 48.09 20 GLY B N 1
ATOM 1448 C CA . GLY B 1 20 ? 64.125 -31.516 34.75 1 48.09 20 GLY B CA 1
ATOM 1449 C C . GLY B 1 20 ? 62.906 -30.672 34.594 1 48.09 20 GLY B C 1
ATOM 1450 O O . GLY B 1 20 ? 62.906 -29.656 33.875 1 48.09 20 GLY B O 1
ATOM 1451 N N . LEU B 1 21 ? 61.75 -31.141 35.125 1 48.19 21 LEU B N 1
ATOM 1452 C CA . LEU B 1 21 ? 60.5 -30.406 35.031 1 48.19 21 LEU B CA 1
ATOM 1453 C C . LEU B 1 21 ? 60.594 -29.047 35.719 1 48.19 21 LEU B C 1
ATOM 1455 O O . LEU B 1 21 ? 60.031 -28.062 35.219 1 48.19 21 LEU B O 1
ATOM 1459 N N . LEU B 1 22 ? 61.281 -29.078 36.812 1 46.59 22 LEU B N 1
ATOM 1460 C CA . LEU B 1 22 ? 61.312 -27.844 37.594 1 46.59 22 LEU B CA 1
ATOM 1461 C C . LEU B 1 22 ? 62.062 -26.734 36.844 1 46.59 22 LEU B C 1
ATOM 1463 O O . LEU B 1 22 ? 61.688 -25.562 36.969 1 46.59 22 LEU B O 1
ATOM 1467 N N . ILE B 1 23 ? 63.125 -27.141 36.125 1 47.12 23 ILE B N 1
ATOM 1468 C CA . ILE B 1 23 ? 63.906 -26.078 35.5 1 47.12 23 ILE B CA 1
ATOM 1469 C C . ILE B 1 23 ? 63.062 -25.375 34.438 1 47.12 23 ILE B C 1
ATOM 1471 O O . ILE B 1 23 ? 63.156 -24.156 34.25 1 47.12 23 ILE B O 1
ATOM 1475 N N . ALA B 1 24 ? 62.188 -26.078 33.688 1 44.69 24 ALA B N 1
ATOM 1476 C CA . ALA B 1 24 ? 61.469 -25.453 32.562 1 44.69 24 ALA B CA 1
ATOM 1477 C C . ALA B 1 24 ? 60.5 -24.375 33.094 1 44.69 24 ALA B C 1
ATOM 1479 O O . ALA B 1 24 ? 60.188 -23.422 32.375 1 44.69 24 ALA B O 1
ATOM 1480 N N . ILE B 1 25 ? 60.031 -24.453 34.25 1 43.25 25 ILE B N 1
ATOM 1481 C CA . ILE B 1 25 ? 59.031 -23.5 34.781 1 43.25 25 ILE B CA 1
ATOM 1482 C C . ILE B 1 25 ? 59.688 -22.125 34.938 1 43.25 25 ILE B C 1
ATOM 1484 O O . ILE B 1 25 ? 59.094 -21.094 34.656 1 43.25 25 ILE B O 1
ATOM 1488 N N . ILE B 1 26 ? 60.938 -22.203 35.469 1 41.84 26 ILE B N 1
ATOM 1489 C CA . ILE B 1 26 ? 61.438 -20.938 35.969 1 41.84 26 ILE B CA 1
ATOM 1490 C C . ILE B 1 26 ? 61.719 -19.969 34.844 1 41.84 26 ILE B C 1
ATOM 1492 O O . ILE B 1 26 ? 61.719 -18.75 35 1 41.84 26 ILE B O 1
ATOM 1496 N N . SER B 1 27 ? 62.219 -20.469 33.688 1 40.19 27 SER B N 1
ATOM 1497 C CA . SER B 1 27 ? 62.719 -19.516 32.719 1 40.19 27 SER B CA 1
ATOM 1498 C C . SER B 1 27 ? 61.625 -18.594 32.188 1 40.19 27 SER B C 1
ATOM 1500 O O . SER B 1 27 ? 61.812 -17.891 31.203 1 40.19 27 SER B O 1
ATOM 1502 N N . GLY B 1 28 ? 60.375 -18.625 32.656 1 36.31 28 GLY B N 1
ATOM 1503 C CA . GLY B 1 28 ? 59.188 -17.812 32.406 1 36.31 28 GLY B CA 1
ATOM 1504 C C . GLY B 1 28 ? 59.375 -16.344 32.719 1 36.31 28 GLY B C 1
ATOM 1505 O O . GLY B 1 28 ? 58.844 -15.484 32.031 1 36.31 28 GLY B O 1
ATOM 1506 N N . VAL B 1 29 ? 59.906 -16.062 33.812 1 35.62 29 VAL B N 1
ATOM 1507 C CA . VAL B 1 29 ? 59.5 -14.828 34.469 1 35.62 29 VAL B CA 1
ATOM 1508 C C . VAL B 1 29 ? 60.156 -13.633 33.812 1 35.62 29 VAL B C 1
ATOM 1510 O O . VAL B 1 29 ? 59.594 -12.539 33.75 1 35.62 29 VAL B O 1
ATOM 1513 N N . PHE B 1 30 ? 61.469 -13.773 33.562 1 35.66 30 PHE B N 1
ATOM 1514 C CA . PHE B 1 30 ? 62.219 -12.523 33.562 1 35.66 30 PHE B CA 1
ATOM 1515 C C . PHE B 1 30 ? 61.844 -11.648 32.375 1 35.66 30 PHE B C 1
ATOM 1517 O O . PHE B 1 30 ? 62.344 -10.531 32.25 1 35.66 30 PHE B O 1
ATOM 1524 N N . TYR B 1 31 ? 61.438 -12.195 31.281 1 34.12 3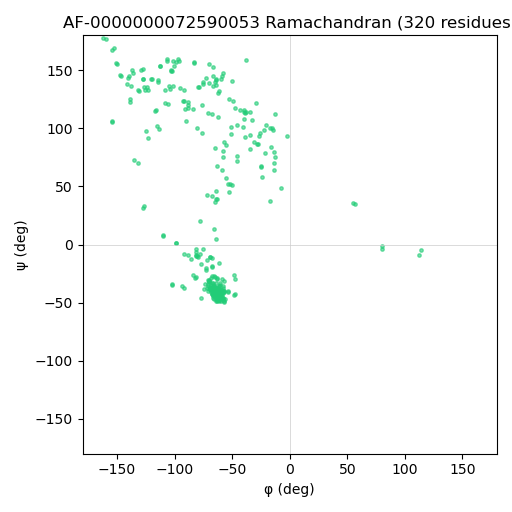1 TYR B N 1
ATOM 1525 C CA . TYR B 1 31 ? 61.5 -11.32 30.125 1 34.12 31 TYR B CA 1
ATOM 1526 C C . TYR B 1 31 ? 60.594 -10.125 30.281 1 34.12 31 TYR B C 1
ATOM 1528 O O . TYR B 1 31 ? 59.469 -10.125 29.766 1 34.12 31 TYR B O 1
ATOM 1536 N N . PHE B 1 32 ? 60.5 -9.516 31.531 1 31.67 32 PHE B N 1
ATOM 1537 C CA . PHE B 1 32 ? 59.688 -8.359 31.828 1 31.67 32 PHE B CA 1
ATOM 1538 C C . PHE B 1 32 ? 60.219 -7.113 31.125 1 31.67 32 PHE B C 1
ATOM 1540 O O . PHE B 1 32 ? 61.094 -6.422 31.672 1 31.67 32 PHE B O 1
ATOM 1547 N N . LYS B 1 33 ? 60.656 -7.18 29.859 1 34.69 33 LYS B N 1
ATOM 1548 C CA . LYS B 1 33 ? 61.25 -5.918 29.422 1 34.69 33 LYS B CA 1
ATOM 1549 C C . LYS B 1 33 ? 60.312 -4.742 29.734 1 34.69 33 LYS B C 1
ATOM 1551 O O . LYS B 1 33 ? 59.094 -4.84 29.578 1 34.69 33 LYS B O 1
ATOM 1556 N N . PRO B 1 34 ? 60.969 -3.535 30.203 1 29.53 34 PRO B N 1
ATOM 1557 C CA . PRO B 1 34 ? 60.5 -2.254 30.734 1 29.53 34 PRO B CA 1
ATOM 1558 C C . PRO B 1 34 ? 59.562 -1.511 29.75 1 29.53 34 PRO B C 1
ATOM 1560 O O . PRO B 1 34 ? 59.625 -1.752 28.547 1 29.53 34 PRO B O 1
ATOM 1563 N N . TRP B 1 35 ? 58.594 -0.752 30.312 1 27.61 35 TRP B N 1
ATOM 1564 C CA . TRP B 1 35 ? 57.5 0.101 29.875 1 27.61 35 TRP B CA 1
ATOM 1565 C C . TRP B 1 35 ? 58 1.329 29.141 1 27.61 35 TRP B C 1
ATOM 1567 O O . TRP B 1 35 ? 58.531 2.268 29.766 1 27.61 35 TRP B O 1
ATOM 1577 N N . ALA B 1 36 ? 59.094 1.229 28.328 1 28.89 36 ALA B N 1
ATOM 1578 C CA . ALA B 1 36 ? 59.469 2.51 27.734 1 28.89 36 ALA B CA 1
ATOM 1579 C C . ALA B 1 36 ? 58.219 3.307 27.328 1 28.89 36 ALA B C 1
ATOM 1581 O O . ALA B 1 36 ? 57.281 2.76 26.734 1 28.89 36 ALA B O 1
ATOM 1582 N N . ILE B 1 37 ?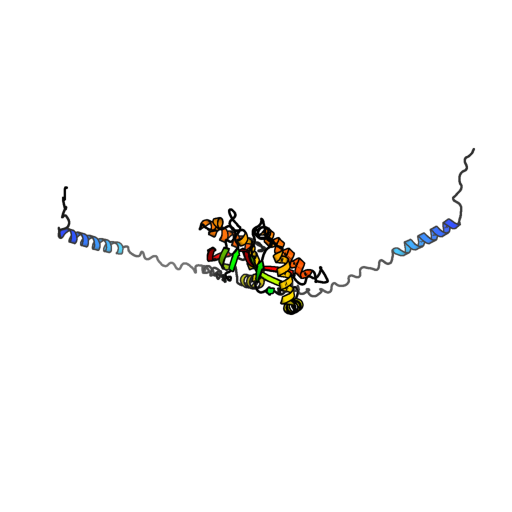 58.031 4.473 28 1 28.03 37 ILE B N 1
ATOM 1583 C CA . ILE B 1 37 ? 57.094 5.59 27.922 1 28.03 37 ILE B CA 1
ATOM 1584 C C . ILE B 1 37 ? 57.031 6.129 26.5 1 28.03 37 ILE B C 1
ATOM 1586 O O . ILE B 1 37 ? 58.031 6.648 25.984 1 28.03 37 ILE B O 1
ATOM 1590 N N . GLU B 1 38 ? 56.812 5.309 25.531 1 28.14 38 GLU B N 1
ATOM 1591 C CA . GLU B 1 38 ? 56.656 5.879 24.188 1 28.14 38 GLU B CA 1
ATOM 1592 C C . GLU B 1 38 ? 55.844 7.164 24.219 1 28.14 38 GLU B C 1
ATOM 1594 O O . GLU B 1 38 ? 54.781 7.211 24.844 1 28.14 38 GLU B O 1
ATOM 1599 N N . GLU B 1 39 ? 56.594 8.273 24.141 1 28.48 39 GLU B N 1
ATOM 1600 C CA . GLU B 1 39 ? 56.125 9.641 23.922 1 28.48 39 GLU B CA 1
ATOM 1601 C C . GLU B 1 39 ? 54.875 9.664 23.016 1 28.48 39 GLU B C 1
ATOM 1603 O O . GLU B 1 39 ? 54.875 9.055 21.953 1 28.48 39 GLU B O 1
ATOM 1608 N N . LYS B 1 40 ? 53.719 9.945 23.625 1 28.14 40 LYS B N 1
ATOM 1609 C CA . LYS B 1 40 ? 52.375 10.133 23.078 1 28.14 40 LYS B CA 1
ATOM 1610 C C . LYS B 1 40 ? 52.375 11.172 21.969 1 28.14 40 LYS B C 1
ATOM 1612 O O . LYS B 1 40 ? 52.625 12.359 22.219 1 28.14 40 LYS B O 1
ATOM 1617 N N . SER B 1 41 ? 53.219 11.07 20.969 1 29.14 41 SER B N 1
ATOM 1618 C CA . SER B 1 41 ? 52.938 12.055 19.953 1 29.14 41 SER B CA 1
ATOM 1619 C C . SER B 1 41 ? 51.406 12.211 19.766 1 29.14 41 SER B C 1
ATOM 1621 O O . SER B 1 41 ? 50.688 11.227 19.812 1 29.14 41 SER B O 1
ATOM 1623 N N . ILE B 1 42 ? 50.875 13.445 20.141 1 28.56 42 ILE B N 1
ATOM 1624 C CA . ILE B 1 42 ? 49.5 13.891 20.109 1 28.56 42 ILE B CA 1
ATOM 1625 C C . ILE B 1 42 ? 48.875 13.516 18.766 1 28.56 42 ILE B C 1
ATOM 1627 O O . ILE B 1 42 ? 49.312 13.969 17.719 1 28.56 42 ILE B O 1
ATOM 1631 N N . PRO B 1 43 ? 48.594 12.266 18.516 1 29.14 43 PRO B N 1
ATOM 1632 C CA . PRO B 1 43 ? 48.031 11.992 17.203 1 29.14 43 PRO B CA 1
ATOM 1633 C C . PRO B 1 43 ? 46.969 13.008 16.812 1 29.14 43 PRO B C 1
ATOM 1635 O O . PRO B 1 43 ? 46.312 13.602 17.672 1 29.14 43 PRO B O 1
ATOM 1638 N N . ASN B 1 44 ? 47.25 13.82 15.711 1 29.92 44 ASN B N 1
ATOM 1639 C CA . ASN B 1 44 ? 46.25 14.688 15.086 1 29.92 44 ASN B CA 1
ATOM 1640 C C . ASN B 1 44 ? 44.844 14.125 15.227 1 29.92 44 ASN B C 1
ATOM 1642 O O . ASN B 1 44 ? 44.656 12.906 15.258 1 29.92 44 ASN B O 1
ATOM 1646 N N . SER B 1 45 ? 43.969 14.953 15.859 1 27.73 45 SER B N 1
ATOM 1647 C CA . SER B 1 45 ? 42.562 14.711 16.172 1 27.73 45 SER B CA 1
ATOM 1648 C C . SER B 1 45 ? 41.875 13.969 15.039 1 27.73 45 SER B C 1
ATOM 1650 O O . SER B 1 45 ? 41.938 14.367 13.883 1 27.73 45 SER B O 1
ATOM 1652 N N . PRO B 1 46 ? 41.844 12.641 15.125 1 29.06 46 PRO B N 1
ATOM 1653 C CA . PRO B 1 46 ? 41.031 12.023 14.062 1 29.06 46 PRO B CA 1
ATOM 1654 C C . PRO B 1 46 ? 39.812 12.867 13.672 1 29.06 46 PRO B C 1
ATOM 1656 O O . PRO B 1 46 ? 39.156 13.422 14.547 1 29.06 46 PRO B O 1
ATOM 1659 N N . THR B 1 47 ? 40 13.703 12.625 1 29.17 47 THR B N 1
ATOM 1660 C CA . THR B 1 47 ? 38.812 14.297 12.047 1 29.17 47 THR B CA 1
ATOM 1661 C C . THR B 1 47 ? 37.594 13.383 12.258 1 29.17 47 THR B C 1
ATOM 1663 O O . THR B 1 47 ? 37.625 12.219 11.859 1 29.17 47 THR B O 1
ATOM 1666 N N . ILE B 1 48 ? 36.969 13.547 13.391 1 27.72 48 ILE B N 1
ATOM 1667 C CA . ILE B 1 48 ? 35.625 12.977 13.531 1 27.72 48 ILE B CA 1
ATOM 1668 C C . ILE B 1 48 ? 34.969 12.82 12.156 1 27.72 48 ILE B C 1
ATOM 1670 O O . ILE B 1 48 ? 34.719 13.805 11.469 1 27.72 48 ILE B O 1
ATOM 1674 N N . GLU B 1 49 ? 35.562 11.891 11.344 1 28.7 49 GLU B N 1
ATOM 1675 C CA . GLU B 1 49 ? 34.719 11.523 10.203 1 28.7 49 GLU B CA 1
ATOM 1676 C C . GLU B 1 49 ? 33.25 11.664 10.531 1 28.7 49 GLU B C 1
ATOM 1678 O O . GLU B 1 49 ? 32.781 11.141 11.555 1 28.7 49 GLU B O 1
ATOM 1683 N N . SER B 1 50 ? 32.75 12.82 10.352 1 29.27 50 SER B N 1
ATOM 1684 C CA . SER B 1 50 ? 31.297 12.945 10.383 1 29.27 50 SER B CA 1
ATOM 1685 C C . SER B 1 50 ? 30.625 11.609 10.125 1 29.27 50 SER B C 1
ATOM 1687 O O . SER B 1 50 ? 31.062 10.844 9.266 1 29.27 50 SER B O 1
ATOM 1689 N N . PRO B 1 51 ? 30.125 10.953 11.156 1 29.83 51 PRO B N 1
ATOM 1690 C CA . PRO B 1 51 ? 29.281 9.844 10.703 1 29.83 51 PRO B CA 1
ATOM 1691 C C . PRO B 1 51 ? 28.781 10.023 9.273 1 29.83 51 PRO B C 1
ATOM 1693 O O . PRO B 1 51 ? 28.188 11.055 8.953 1 29.83 51 PRO B O 1
ATOM 1696 N N . GLN B 1 52 ? 29.656 9.734 8.289 1 31.52 52 GLN B N 1
ATOM 1697 C CA . GLN B 1 52 ? 29.047 9.609 6.965 1 31.52 52 GLN B CA 1
ATOM 1698 C C . GLN B 1 52 ? 27.547 9.414 7.059 1 31.52 52 GLN B C 1
ATOM 1700 O O . GLN B 1 52 ? 27.062 8.711 7.953 1 31.52 52 GLN B O 1
ATOM 1705 N N . LEU B 1 53 ? 26.812 10.414 6.863 1 32.72 53 LEU B N 1
ATOM 1706 C CA . LEU B 1 53 ? 25.422 10.203 6.473 1 32.72 53 LEU B CA 1
ATOM 1707 C C . LEU B 1 53 ? 25.203 8.773 5.98 1 32.72 53 LEU B C 1
ATOM 1709 O O . LEU B 1 53 ? 26 8.258 5.191 1 32.72 53 LEU B O 1
ATOM 1713 N N . GLU B 1 54 ? 24.984 7.805 6.809 1 36.09 54 GLU B N 1
ATOM 1714 C CA . GLU B 1 54 ? 24.406 6.555 6.324 1 36.09 54 GLU B CA 1
ATOM 1715 C C . GLU B 1 54 ? 24.078 6.633 4.836 1 36.09 54 GLU B C 1
ATOM 1717 O O . GLU B 1 54 ? 23.516 7.625 4.367 1 36.09 54 GLU B O 1
ATOM 1722 N N . ASN B 1 55 ? 25 6.191 3.934 1 37.5 55 ASN B N 1
ATOM 1723 C CA . ASN B 1 55 ? 24.719 5.914 2.533 1 37.5 55 ASN B CA 1
ATOM 1724 C C . ASN B 1 55 ? 23.219 5.852 2.273 1 37.5 55 ASN B C 1
ATOM 1726 O O . ASN B 1 55 ? 22.5 5.086 2.922 1 37.5 55 ASN B O 1
ATOM 1730 N N . SER B 1 56 ? 22.562 6.852 2.152 1 43.78 56 SER B N 1
ATOM 1731 C CA . SER B 1 56 ? 21.266 6.824 1.508 1 43.78 56 SER B CA 1
ATOM 1732 C C . SER B 1 56 ? 21.078 5.551 0.691 1 43.78 56 SER B C 1
ATOM 1734 O O . SER B 1 56 ? 21.656 5.41 -0.39 1 43.78 56 SER B O 1
ATOM 1736 N N . VAL B 1 57 ? 21.516 4.418 1.073 1 48.03 57 VAL B N 1
ATOM 1737 C CA . VAL B 1 57 ? 21.156 3.215 0.323 1 48.03 57 VAL B CA 1
ATOM 1738 C C . VAL B 1 57 ? 20.016 3.523 -0.642 1 48.03 57 VAL B C 1
ATOM 1740 O O . VAL B 1 57 ? 18.922 3.916 -0.218 1 48.03 57 VAL B O 1
ATOM 1743 N N . SER B 1 58 ? 20.328 4.203 -1.725 1 60.03 58 SER B N 1
ATOM 1744 C CA . SER B 1 58 ? 19.375 4.496 -2.793 1 60.03 58 SER B CA 1
ATOM 1745 C C . SER B 1 58 ? 18.328 3.398 -2.918 1 60.03 58 SER B C 1
ATOM 1747 O O . SER B 1 58 ? 18.656 2.238 -3.168 1 60.03 58 SER B O 1
ATOM 1749 N N . ASN B 1 59 ? 17.312 3.49 -2.219 1 81.69 59 ASN B N 1
ATOM 1750 C CA . ASN B 1 59 ? 16.203 2.566 -2.408 1 81.69 59 ASN B CA 1
ATOM 1751 C C . ASN B 1 59 ? 15.859 2.391 -3.885 1 81.69 59 ASN B C 1
ATOM 1753 O O . ASN B 1 59 ? 15.602 3.369 -4.59 1 81.69 59 ASN B O 1
ATOM 1757 N N . ILE B 1 60 ? 16.281 1.257 -4.496 1 93.81 60 ILE B N 1
ATOM 1758 C CA . ILE B 1 60 ? 15.891 0.946 -5.867 1 93.81 60 ILE B CA 1
ATOM 1759 C C . ILE B 1 60 ? 14.484 0.348 -5.879 1 93.81 60 ILE B C 1
ATOM 1761 O O . ILE B 1 60 ? 14.305 -0.836 -5.586 1 93.81 60 ILE B O 1
ATOM 1765 N N . TYR B 1 61 ? 13.602 1.279 -6.227 1 97.06 61 TYR B N 1
ATOM 1766 C CA . TYR B 1 61 ? 12.211 0.849 -6.355 1 97.06 61 TYR B CA 1
ATOM 1767 C C . TYR B 1 61 ? 11.906 0.427 -7.789 1 97.06 61 TYR B C 1
ATOM 1769 O O . TYR B 1 61 ? 12.344 1.073 -8.742 1 97.06 61 TYR B O 1
ATOM 1777 N N . PHE B 1 62 ? 11.258 -0.712 -7.957 1 97.44 62 PHE B N 1
ATOM 1778 C CA . PHE B 1 62 ? 10.875 -1.293 -9.242 1 97.44 62 PHE B CA 1
ATOM 1779 C C . PHE B 1 62 ? 9.367 -1.52 -9.305 1 97.44 62 PHE B C 1
ATOM 1781 O O . PHE B 1 62 ? 8.875 -2.57 -8.891 1 97.44 62 PHE B O 1
ATOM 1788 N N . PRO B 1 63 ? 8.57 -0.526 -9.82 1 97.75 63 PRO B N 1
ATOM 1789 C CA . PRO B 1 63 ? 7.121 -0.685 -9.945 1 97.75 63 PRO B CA 1
ATOM 1790 C C . PRO B 1 63 ? 6.727 -1.694 -11.023 1 97.75 63 PRO B C 1
ATOM 1792 O O . PRO B 1 63 ? 7.336 -1.729 -12.094 1 97.75 63 PRO B O 1
ATOM 1795 N N . LEU B 1 64 ? 5.77 -2.469 -10.719 1 97.69 64 LEU B N 1
ATOM 1796 C CA . LEU B 1 64 ? 5.164 -3.383 -11.68 1 97.69 64 LEU B CA 1
ATOM 1797 C C . LEU B 1 64 ? 3.818 -2.854 -12.164 1 97.69 64 LEU B C 1
ATOM 1799 O O . LEU B 1 64 ? 3.098 -2.199 -11.406 1 97.69 64 LEU B O 1
ATOM 1803 N N . ASP B 1 65 ? 3.465 -3.188 -13.383 1 96.31 65 ASP B N 1
ATOM 1804 C CA . ASP B 1 65 ? 2.129 -2.852 -13.867 1 96.31 65 ASP B CA 1
ATOM 1805 C C . ASP B 1 65 ? 1.056 -3.604 -13.078 1 96.31 65 ASP B C 1
ATOM 1807 O O . ASP B 1 65 ? 1.22 -4.785 -12.773 1 96.31 65 ASP B O 1
ATOM 1811 N N . ALA B 1 66 ? -0.012 -2.855 -12.805 1 97.62 66 ALA B N 1
ATOM 1812 C CA . ALA B 1 66 ? -1.133 -3.506 -12.133 1 97.62 66 ALA B CA 1
ATOM 1813 C C . ALA B 1 66 ? -1.786 -4.551 -13.031 1 97.62 66 ALA B C 1
ATOM 1815 O O . ALA B 1 66 ? -1.739 -4.438 -14.258 1 97.62 66 ALA B O 1
ATOM 1816 N N . PHE B 1 67 ? -2.365 -5.523 -12.453 1 97.38 67 PHE B N 1
ATOM 1817 C CA . PHE B 1 67 ? -3.051 -6.57 -13.203 1 97.38 67 PHE B CA 1
ATOM 1818 C C . PHE B 1 67 ? -4.172 -7.184 -12.367 1 97.38 67 PHE B C 1
ATOM 1820 O O . PHE B 1 67 ? -4.301 -6.887 -11.18 1 97.38 67 PHE B O 1
ATOM 1827 N N . THR B 1 68 ? -5 -7.992 -13.062 1 97.69 68 THR B N 1
ATOM 1828 C CA . THR B 1 68 ? -6.133 -8.656 -12.43 1 97.69 68 THR B CA 1
ATOM 1829 C C . THR B 1 68 ? -5.941 -10.172 -12.43 1 97.69 68 THR B C 1
ATOM 1831 O O . THR B 1 68 ? -5.41 -10.734 -13.383 1 97.69 68 THR B O 1
ATOM 1834 N N . VAL B 1 69 ? -6.363 -10.781 -11.328 1 97.88 69 VAL B N 1
ATOM 1835 C CA . VAL B 1 69 ? -6.254 -12.234 -11.227 1 97.88 69 VAL B CA 1
ATOM 1836 C C . VAL B 1 69 ? -7.5 -12.805 -10.555 1 97.88 69 VAL B C 1
ATOM 1838 O O . VAL B 1 69 ? -8.055 -12.188 -9.641 1 97.88 69 VAL B O 1
ATOM 1841 N N . SER B 1 70 ? -7.902 -13.945 -11.031 1 96.81 70 SER B N 1
ATOM 1842 C CA . SER B 1 70 ? -9.008 -14.641 -10.383 1 96.81 70 SER B CA 1
ATOM 1843 C C . 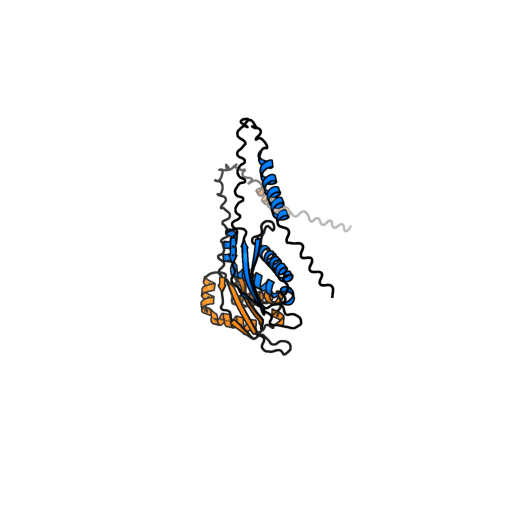SER B 1 70 ? -8.555 -15.297 -9.086 1 96.81 70 SER B C 1
ATOM 1845 O O . SER B 1 70 ? -7.48 -15.891 -9.023 1 96.81 70 SER B O 1
ATOM 1847 N N . LEU B 1 71 ? -9.414 -15.211 -8.078 1 96.56 71 LEU B N 1
ATOM 1848 C CA . LEU B 1 71 ? -9.102 -15.805 -6.781 1 96.56 71 LEU B CA 1
ATOM 1849 C C . LEU B 1 71 ? -9.719 -17.188 -6.652 1 96.56 71 LEU B C 1
ATOM 1851 O O . LEU B 1 71 ? -10.617 -17.547 -7.418 1 96.56 71 LEU B O 1
ATOM 1855 N N . GLN B 1 72 ? -9.078 -17.906 -5.73 1 95.69 72 GLN B N 1
ATOM 1856 C CA . GLN B 1 72 ? -9.641 -19.234 -5.445 1 95.69 72 GLN B CA 1
ATOM 1857 C C . GLN B 1 72 ? -11.062 -19.109 -4.906 1 95.69 72 GLN B C 1
ATOM 1859 O O . GLN B 1 72 ? -11.336 -18.281 -4.023 1 95.69 72 GLN B O 1
ATOM 1864 N N . PRO B 1 73 ? -11.953 -19.922 -5.48 1 92.06 73 PRO B N 1
ATOM 1865 C CA . PRO B 1 73 ? -13.328 -19.891 -4.98 1 92.06 73 PRO B CA 1
ATOM 1866 C C . PRO B 1 73 ? -13.43 -20.25 -3.498 1 92.06 73 PRO B C 1
ATOM 1868 O O . PRO B 1 73 ? -12.617 -21.031 -2.994 1 92.06 73 PRO B O 1
ATOM 1871 N N . GLU B 1 74 ? -14.359 -19.531 -2.811 1 87.69 74 GLU B N 1
ATOM 1872 C CA . GLU B 1 74 ? -14.633 -19.766 -1.396 1 87.69 74 GLU B CA 1
ATOM 1873 C C . GLU B 1 74 ? -16.125 -19.891 -1.136 1 87.69 74 GLU B C 1
ATOM 1875 O O . GLU B 1 74 ? -16.922 -19.094 -1.641 1 87.69 74 GLU B O 1
ATOM 1880 N N . ASP B 1 75 ? -16.484 -20.969 -0.369 1 87.12 75 ASP B N 1
ATOM 1881 C CA . ASP B 1 75 ? -17.859 -21.219 0.018 1 87.12 75 ASP B CA 1
ATOM 1882 C C . ASP B 1 75 ? -18.766 -21.312 -1.208 1 87.12 75 ASP B C 1
ATOM 1884 O O . ASP B 1 75 ? -19.875 -20.766 -1.209 1 87.12 75 ASP B O 1
ATOM 1888 N N . GLY B 1 76 ? -18.25 -21.859 -2.328 1 84.38 76 GLY B N 1
ATOM 1889 C CA . GLY B 1 76 ? -19.031 -22.078 -3.533 1 84.38 76 GLY B CA 1
ATOM 1890 C C . GLY B 1 76 ? -19.188 -20.828 -4.371 1 84.38 76 GLY B C 1
ATOM 1891 O O . GLY B 1 76 ? -19.891 -20.828 -5.387 1 84.38 76 GLY B O 1
ATOM 1892 N N . GLU B 1 77 ? -18.703 -19.703 -3.934 1 83.69 77 GLU B N 1
ATOM 1893 C CA . GLU B 1 77 ? -18.781 -18.453 -4.691 1 83.69 77 GLU B CA 1
ATOM 1894 C C . GLU B 1 77 ? -17.578 -18.312 -5.625 1 83.69 77 GLU B C 1
ATOM 1896 O O . GLU B 1 77 ? -16.438 -18.375 -5.184 1 83.69 77 GLU B O 1
ATOM 1901 N N . TYR B 1 78 ? -17.922 -18.281 -6.953 1 86.5 78 TYR B N 1
ATOM 1902 C CA . TYR B 1 78 ? -16.922 -18.125 -8 1 86.5 78 TYR B CA 1
ATOM 1903 C C . TYR B 1 78 ? -16.906 -16.703 -8.539 1 86.5 78 TYR B C 1
ATOM 1905 O O . TYR B 1 78 ? -17.828 -15.93 -8.289 1 86.5 78 TYR B O 1
ATOM 1913 N N . GLY B 1 79 ? -15.672 -16.312 -8.969 1 90.56 79 GLY B N 1
ATOM 1914 C CA . GLY B 1 79 ? -15.695 -15.078 -9.75 1 90.56 79 GLY B CA 1
ATOM 1915 C C . GLY B 1 79 ? -14.984 -13.93 -9.07 1 90.56 79 GLY B C 1
ATOM 1916 O O . GLY B 1 79 ? -14.875 -12.836 -9.633 1 90.56 79 GLY B O 1
ATOM 1917 N N . SER B 1 80 ? -14.516 -14.203 -7.781 1 92.56 80 SER B N 1
ATOM 1918 C CA . SER B 1 80 ? -13.797 -13.125 -7.125 1 92.56 80 SER B CA 1
ATOM 1919 C C . SER B 1 80 ? -12.477 -12.828 -7.832 1 92.56 80 SER B C 1
ATOM 1921 O O . SER B 1 80 ? -11.773 -13.75 -8.25 1 92.56 80 SER B O 1
ATOM 1923 N N . MET B 1 81 ? -12.227 -11.547 -7.98 1 96.06 81 MET B N 1
ATOM 1924 C CA . MET B 1 81 ? -11.008 -11.109 -8.656 1 96.06 81 MET B CA 1
ATOM 1925 C C . MET B 1 81 ? -10.242 -10.109 -7.797 1 96.06 81 MET B C 1
ATOM 1927 O O . MET B 1 81 ? -10.836 -9.375 -7.004 1 96.06 81 MET B O 1
ATOM 1931 N N . LEU B 1 82 ? -9.055 -10.141 -7.992 1 96.81 82 LEU B N 1
ATOM 1932 C CA . LEU B 1 82 ? -8.148 -9.203 -7.332 1 96.81 82 LEU B CA 1
ATOM 1933 C C . LEU B 1 82 ? -7.449 -8.32 -8.352 1 96.81 82 LEU B C 1
ATOM 1935 O O . LEU B 1 82 ? -6.789 -8.82 -9.266 1 96.81 82 LEU B O 1
ATOM 1939 N N . TYR B 1 83 ? -7.719 -7.02 -8.312 1 97.19 83 TYR B N 1
ATOM 1940 C CA . TYR B 1 83 ? -6.902 -6.02 -8.992 1 97.19 83 TYR B CA 1
ATOM 1941 C C . TYR B 1 83 ? -5.762 -5.547 -8.094 1 97.19 83 TYR B C 1
ATOM 1943 O O . TYR B 1 83 ? -6 -4.953 -7.043 1 97.19 83 TYR B O 1
ATOM 1951 N N . ILE B 1 84 ? -4.492 -5.77 -8.586 1 97.81 84 ILE B N 1
ATOM 1952 C CA . ILE B 1 84 ? -3.367 -5.562 -7.68 1 97.81 84 ILE B CA 1
ATOM 1953 C C . ILE B 1 84 ? -2.238 -4.84 -8.414 1 97.81 84 ILE B C 1
ATOM 1955 O O . ILE B 1 84 ? -1.987 -5.102 -9.594 1 97.81 84 ILE B O 1
ATOM 1959 N N . GLY B 1 85 ? -1.637 -3.871 -7.789 1 97.81 85 GLY B N 1
ATOM 1960 C CA . GLY B 1 85 ? -0.384 -3.232 -8.156 1 97.81 85 GLY B CA 1
ATOM 1961 C C . GLY B 1 85 ? 0.691 -3.367 -7.098 1 97.81 85 GLY B C 1
ATOM 1962 O O . GLY B 1 85 ? 0.409 -3.252 -5.902 1 97.81 85 GLY B O 1
ATOM 1963 N N . LEU B 1 86 ? 1.946 -3.551 -7.523 1 98.5 86 LEU B N 1
ATOM 1964 C CA . LEU B 1 86 ? 3.047 -3.793 -6.598 1 98.5 86 LEU B CA 1
ATOM 1965 C C . LEU B 1 86 ? 4.27 -2.965 -6.977 1 98.5 86 LEU B C 1
ATOM 1967 O O . LEU B 1 86 ? 4.492 -2.682 -8.156 1 98.5 86 LEU B O 1
ATOM 1971 N N . THR B 1 87 ? 4.988 -2.58 -5.977 1 98.44 87 THR B N 1
ATOM 1972 C CA . THR B 1 87 ? 6.348 -2.068 -6.137 1 98.44 87 THR B CA 1
ATOM 1973 C C . THR B 1 87 ? 7.332 -2.887 -5.309 1 98.44 87 THR B C 1
ATOM 1975 O O . THR B 1 87 ? 7.066 -3.201 -4.148 1 98.44 87 THR B O 1
ATOM 1978 N N . LEU B 1 88 ? 8.438 -3.26 -5.953 1 97.88 88 LEU B N 1
ATOM 1979 C CA . LEU B 1 88 ? 9.492 -4.004 -5.27 1 97.88 88 LEU B CA 1
ATOM 1980 C C . LEU B 1 88 ? 10.656 -3.088 -4.898 1 97.88 88 LEU B C 1
ATOM 1982 O O . LEU B 1 88 ? 11.023 -2.203 -5.672 1 97.88 88 LEU B O 1
ATOM 1986 N N . ARG B 1 89 ? 11.156 -3.25 -3.693 1 97.5 89 ARG B N 1
ATOM 1987 C CA . ARG B 1 89 ? 12.461 -2.674 -3.381 1 97.5 89 ARG B CA 1
ATOM 1988 C C . ARG B 1 89 ? 13.578 -3.686 -3.615 1 97.5 89 ARG B C 1
ATOM 1990 O O . ARG B 1 89 ? 13.578 -4.766 -3.02 1 97.5 89 ARG B O 1
ATOM 1997 N N . LEU B 1 90 ? 14.484 -3.248 -4.457 1 96.06 90 LEU B N 1
ATOM 1998 C CA . LEU B 1 90 ? 15.484 -4.207 -4.918 1 96.06 90 LEU B CA 1
ATOM 1999 C C . LEU B 1 90 ? 16.844 -3.936 -4.27 1 96.06 90 LEU B C 1
ATOM 2001 O O . LEU B 1 90 ? 17.109 -2.816 -3.83 1 96.06 90 LEU B O 1
ATOM 2005 N N . LYS B 1 91 ? 17.641 -4.973 -4.301 1 91 91 LYS B N 1
ATOM 2006 C CA . LYS B 1 91 ? 18.969 -4.941 -3.684 1 91 91 LYS B CA 1
ATOM 2007 C C . LYS B 1 91 ? 19.891 -3.979 -4.418 1 91 91 LYS B C 1
ATOM 2009 O O . LYS B 1 91 ? 20.672 -3.264 -3.793 1 91 91 LYS B O 1
ATOM 2014 N N . ASN B 1 92 ? 19.875 -4.082 -5.707 1 91.69 92 ASN B N 1
ATOM 2015 C CA . ASN B 1 92 ? 20.766 -3.244 -6.516 1 91.69 92 ASN B CA 1
ATOM 2016 C C . ASN B 1 92 ? 20.266 -3.137 -7.957 1 91.69 92 ASN B C 1
ATOM 2018 O O . ASN B 1 92 ? 19.25 -3.738 -8.32 1 91.69 92 ASN B O 1
ATOM 2022 N N . GLU B 1 93 ? 20.969 -2.354 -8.734 1 94.06 93 GLU B N 1
ATOM 2023 C CA . GLU B 1 93 ? 20.562 -2.037 -10.094 1 94.06 93 GLU B CA 1
ATOM 2024 C C . GLU B 1 93 ? 20.688 -3.25 -11.008 1 94.06 93 GLU B C 1
ATOM 2026 O O . GLU B 1 93 ? 19.938 -3.393 -11.977 1 94.06 93 GLU B O 1
ATOM 2031 N N . SER B 1 94 ? 21.625 -4.098 -10.719 1 93.12 94 SER B N 1
ATOM 2032 C CA . SER B 1 94 ? 21.797 -5.293 -11.531 1 93.12 94 SER B CA 1
ATOM 2033 C C . SER B 1 94 ? 20.578 -6.199 -11.461 1 93.12 94 SER B C 1
ATOM 2035 O O . SER B 1 94 ? 20.188 -6.801 -12.469 1 93.12 94 SER B O 1
ATOM 2037 N N . ILE B 1 95 ? 19.969 -6.277 -10.289 1 93.06 95 ILE B N 1
ATOM 2038 C CA . ILE B 1 95 ? 18.781 -7.082 -10.102 1 93.06 95 ILE B CA 1
ATOM 2039 C C . ILE B 1 95 ? 17.609 -6.457 -10.859 1 93.06 95 ILE B C 1
ATOM 2041 O O . ILE B 1 95 ? 16.766 -7.168 -11.422 1 93.06 95 ILE B O 1
ATOM 2045 N N . LYS B 1 96 ? 17.547 -5.172 -10.875 1 95.44 96 LYS B N 1
ATOM 2046 C CA . LYS B 1 96 ? 16.516 -4.48 -11.633 1 95.44 96 LYS B CA 1
ATOM 2047 C C . LYS B 1 96 ? 16.562 -4.855 -13.109 1 95.44 96 LYS B C 1
ATOM 2049 O O . LYS B 1 96 ? 15.539 -5.148 -13.719 1 95.44 96 LYS B O 1
ATOM 2054 N N . GLU B 1 97 ? 17.75 -4.824 -13.688 1 95.06 97 GLU B N 1
ATOM 2055 C CA . GLU B 1 97 ? 17.938 -5.18 -15.094 1 95.06 97 GLU B CA 1
ATOM 2056 C C . GLU B 1 97 ? 17.531 -6.629 -15.352 1 95.06 97 GLU B C 1
ATOM 2058 O O . GLU B 1 97 ? 16.906 -6.934 -16.375 1 95.06 97 GLU B O 1
ATOM 2063 N N . LEU B 1 98 ? 17.906 -7.438 -14.422 1 93.06 98 LEU B N 1
ATOM 2064 C CA . LEU B 1 98 ? 17.562 -8.852 -14.531 1 93.06 98 LEU B CA 1
ATOM 2065 C C . LEU B 1 98 ? 16.047 -9.039 -14.555 1 93.06 98 LEU B C 1
ATOM 2067 O O . LEU B 1 98 ? 15.508 -9.734 -15.422 1 93.06 98 LEU B O 1
ATOM 2071 N N . LEU B 1 99 ? 15.336 -8.406 -13.633 1 94.81 99 LEU B N 1
ATOM 2072 C CA . LEU B 1 99 ? 13.891 -8.547 -13.531 1 94.81 99 LEU B CA 1
ATOM 2073 C C . LEU B 1 99 ? 13.203 -7.957 -14.766 1 94.81 99 LEU B C 1
ATOM 2075 O O . LEU B 1 99 ? 12.203 -8.492 -15.234 1 94.81 99 LEU B O 1
ATOM 2079 N N . GLU B 1 100 ? 13.742 -6.883 -15.258 1 95.94 100 GLU B N 1
ATOM 2080 C CA . GLU B 1 100 ? 13.188 -6.266 -16.453 1 95.94 100 GLU B CA 1
ATOM 2081 C C . GLU B 1 100 ? 13.242 -7.227 -17.641 1 95.94 100 GLU B C 1
ATOM 2083 O O . GLU B 1 100 ? 12.344 -7.223 -18.484 1 95.94 100 GLU B O 1
ATOM 2088 N N . SER B 1 101 ? 14.266 -8.031 -17.641 1 95.69 101 SER B N 1
ATOM 2089 C CA . SER B 1 101 ? 14.438 -8.961 -18.75 1 95.69 101 SER B CA 1
ATOM 2090 C C . SER B 1 101 ? 13.57 -10.203 -18.578 1 95.69 101 SER B C 1
ATOM 2092 O O . SER B 1 101 ? 13.391 -10.984 -19.516 1 95.69 101 SER B O 1
ATOM 2094 N N . LYS B 1 102 ? 12.953 -10.359 -17.391 1 95.31 102 LYS B N 1
ATOM 2095 C CA . LYS B 1 102 ? 12.195 -11.57 -17.094 1 95.31 102 LYS B CA 1
ATOM 2096 C C . LYS B 1 102 ? 10.781 -11.227 -16.625 1 95.31 102 LYS B C 1
ATOM 2098 O O . LYS B 1 102 ? 10.195 -11.953 -15.82 1 95.31 102 LYS B O 1
ATOM 2103 N N . LEU B 1 103 ? 10.242 -10.188 -17.078 1 96.19 103 LEU B N 1
ATOM 2104 C CA . LEU B 1 103 ? 8.977 -9.656 -16.594 1 96.19 103 LEU B CA 1
ATOM 2105 C C . LEU B 1 103 ? 7.844 -10.656 -16.812 1 96.19 103 LEU B C 1
ATOM 2107 O O . LEU B 1 103 ? 7 -10.852 -15.938 1 96.19 103 LEU B O 1
ATOM 2111 N N . PRO B 1 104 ? 7.848 -11.383 -17.984 1 96.94 104 PRO B N 1
ATOM 2112 C CA . PRO B 1 104 ? 6.766 -12.352 -18.172 1 96.94 104 PRO B CA 1
ATOM 2113 C C . PRO B 1 104 ? 6.82 -13.5 -17.156 1 96.94 104 PRO B C 1
ATOM 2115 O O . PRO B 1 104 ? 5.781 -13.953 -16.672 1 96.94 104 PRO B O 1
ATOM 2118 N N . GLU B 1 105 ? 7.953 -13.938 -16.859 1 95.69 105 GLU B N 1
ATOM 2119 C CA . GLU B 1 105 ? 8.117 -15.008 -15.867 1 95.69 105 GLU B CA 1
ATOM 2120 C C . GLU B 1 105 ? 7.711 -14.539 -14.477 1 95.69 105 GLU B C 1
ATOM 2122 O O . GLU B 1 105 ? 7.031 -15.266 -13.742 1 95.69 105 GLU B O 1
ATOM 2127 N N . LEU B 1 106 ? 8.117 -13.375 -14.156 1 95.62 106 LEU B N 1
ATOM 2128 C CA . LEU B 1 106 ? 7.77 -12.773 -12.867 1 95.62 106 LEU B CA 1
ATOM 2129 C C . LEU B 1 106 ? 6.258 -12.641 -12.719 1 95.62 106 LEU B C 1
ATOM 2131 O O . LEU B 1 106 ? 5.695 -13.008 -11.688 1 95.62 106 LEU B O 1
ATOM 2135 N N . ARG B 1 107 ? 5.668 -12.133 -13.695 1 96.44 107 ARG B N 1
ATOM 2136 C CA . ARG B 1 107 ? 4.219 -11.945 -13.68 1 96.44 107 ARG B CA 1
ATOM 2137 C C . ARG B 1 107 ? 3.502 -13.289 -13.539 1 96.44 107 ARG B C 1
ATOM 2139 O O . ARG B 1 107 ? 2.547 -13.406 -12.766 1 96.44 107 ARG B O 1
ATOM 2146 N N . ASN B 1 108 ? 4 -14.211 -14.297 1 97.12 108 ASN B N 1
ATOM 2147 C CA . ASN B 1 108 ? 3.408 -15.539 -14.211 1 97.12 108 ASN B CA 1
ATOM 2148 C C . ASN B 1 108 ? 3.512 -16.109 -12.797 1 97.12 108 ASN B C 1
ATOM 2150 O O . ASN B 1 108 ? 2.549 -16.688 -12.281 1 97.12 108 ASN B O 1
ATOM 2154 N N . GLN B 1 109 ? 4.605 -15.938 -12.141 1 96.44 109 GLN B N 1
ATOM 2155 C CA . GLN B 1 109 ? 4.805 -16.406 -10.773 1 96.44 109 GLN B CA 1
ATOM 2156 C C . GLN B 1 109 ? 3.832 -15.734 -9.812 1 96.44 109 GLN B C 1
ATOM 2158 O O . GLN B 1 109 ? 3.262 -16.391 -8.938 1 96.44 109 GLN B O 1
ATOM 2163 N N . LEU B 1 110 ? 3.689 -14.461 -10.008 1 98.25 110 LEU B N 1
ATOM 2164 C CA . LEU B 1 110 ? 2.779 -13.703 -9.156 1 98.25 110 LEU B CA 1
ATOM 2165 C C . LEU B 1 110 ? 1.337 -14.148 -9.367 1 98.25 110 LEU B C 1
ATOM 2167 O O . LEU B 1 110 ? 0.588 -14.328 -8.406 1 98.25 110 LEU B O 1
ATOM 2171 N N . ILE B 1 111 ? 0.933 -14.375 -10.594 1 98.25 111 ILE B N 1
ATOM 2172 C CA . ILE B 1 111 ? -0.431 -14.781 -10.914 1 98.25 111 ILE B CA 1
ATOM 2173 C C . ILE B 1 111 ? -0.729 -16.141 -10.281 1 98.25 111 ILE B C 1
ATOM 2175 O O . ILE B 1 111 ? -1.775 -16.328 -9.656 1 98.25 111 ILE B O 1
ATOM 2179 N N . LEU B 1 112 ? 0.235 -17.031 -10.422 1 97.88 112 LEU B N 1
ATOM 2180 C CA . LEU B 1 112 ? 0.037 -18.359 -9.852 1 97.88 112 LEU B CA 1
ATOM 2181 C C . LEU B 1 112 ? -0.096 -18.297 -8.336 1 97.88 112 LEU B C 1
ATOM 2183 O O . LEU B 1 112 ? -0.97 -18.938 -7.754 1 97.88 112 LEU B O 1
ATOM 2187 N N . LEU B 1 113 ? 0.744 -17.531 -7.668 1 98.31 113 LEU B N 1
ATOM 2188 C CA . LEU B 1 113 ? 0.688 -17.375 -6.219 1 98.31 113 LEU B CA 1
ATOM 2189 C C . LEU B 1 113 ? -0.633 -16.75 -5.789 1 98.31 113 LEU B C 1
ATOM 2191 O O . LEU B 1 113 ? -1.28 -17.234 -4.855 1 98.31 113 LEU B O 1
ATOM 2195 N N . LEU B 1 114 ? -1.038 -15.695 -6.492 1 98.38 114 LEU B N 1
ATOM 2196 C CA . LEU B 1 114 ? -2.219 -14.922 -6.117 1 98.38 114 LEU B CA 1
ATOM 2197 C C . LEU B 1 114 ? -3.494 -15.711 -6.383 1 98.38 114 LEU B C 1
ATOM 2199 O O . LEU B 1 114 ? -4.48 -15.578 -5.656 1 98.38 114 LEU B O 1
ATOM 2203 N N . SER B 1 115 ? -3.443 -16.578 -7.414 1 97.31 115 SER B N 1
ATOM 2204 C CA . SER B 1 115 ? -4.621 -17.359 -7.789 1 97.31 115 SER B CA 1
ATOM 2205 C C . SER B 1 115 ? -4.949 -18.406 -6.73 1 97.31 115 SER B C 1
ATOM 2207 O O . SER B 1 115 ? -6.043 -18.969 -6.734 1 97.31 115 SER B O 1
ATOM 2209 N N . GLN B 1 116 ? -4.047 -18.578 -5.82 1 96.88 116 GLN B N 1
ATOM 2210 C CA . GLN B 1 116 ? -4.25 -19.547 -4.75 1 96.88 116 GLN B CA 1
ATOM 2211 C C . GLN B 1 116 ? -4.906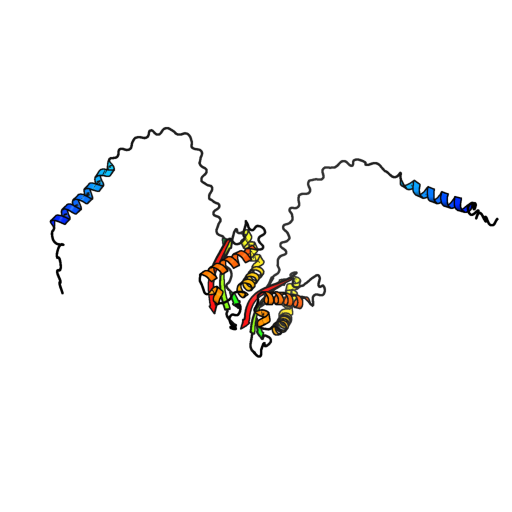 -18.891 -3.535 1 96.88 116 GLN B C 1
ATOM 2213 O O . GLN B 1 116 ? -5.316 -19.578 -2.598 1 96.88 116 GLN B O 1
ATOM 2218 N N . GLN B 1 117 ? -5.02 -17.578 -3.59 1 96.69 117 GLN B N 1
ATOM 2219 C CA . GLN B 1 117 ? -5.594 -16.859 -2.465 1 96.69 117 GLN B CA 1
ATOM 2220 C C . GLN B 1 117 ? -7.117 -16.859 -2.52 1 96.69 117 GLN B C 1
ATOM 2222 O O . GLN B 1 117 ? -7.703 -17.062 -3.588 1 96.69 117 GLN B O 1
ATOM 2227 N N . THR B 1 118 ? -7.738 -16.656 -1.327 1 94.81 118 THR B N 1
ATOM 2228 C CA . THR B 1 118 ? -9.188 -16.516 -1.224 1 94.81 118 THR B CA 1
ATOM 2229 C C . THR B 1 118 ? -9.555 -15.086 -0.81 1 94.81 118 THR B C 1
ATOM 2231 O O . THR B 1 118 ? -8.758 -14.383 -0.191 1 94.81 118 THR B O 1
ATOM 2234 N N . PRO B 1 119 ? -10.727 -14.68 -1.183 1 92.62 119 PRO B N 1
ATOM 2235 C CA . PRO B 1 119 ? -11.156 -13.344 -0.748 1 92.62 119 PRO B CA 1
ATOM 2236 C C . PRO B 1 119 ? -11.047 -13.156 0.762 1 92.62 119 PRO B C 1
ATOM 2238 O O . PRO B 1 119 ? -10.594 -12.102 1.223 1 92.62 119 PRO B O 1
ATOM 2241 N N . SER B 1 120 ? -11.422 -14.172 1.534 1 91.12 120 SER B N 1
ATOM 2242 C CA . SER B 1 120 ? -11.414 -14.062 2.988 1 91.12 120 SER B CA 1
ATOM 2243 C C . SER B 1 120 ? -9.992 -13.906 3.525 1 91.12 120 SER B C 1
ATOM 2245 O O . SER B 1 120 ? -9.766 -13.156 4.48 1 91.12 120 SER B O 1
ATOM 2247 N N . SER B 1 121 ? -9.031 -14.609 2.906 1 93.81 121 SER B N 1
ATOM 2248 C CA . SER B 1 121 ? -7.648 -14.523 3.352 1 93.81 121 SER B CA 1
ATOM 2249 C C . SER B 1 121 ? -7.066 -13.141 3.092 1 93.81 121 SER B C 1
ATOM 2251 O O . SER B 1 121 ? -6.102 -12.734 3.746 1 93.81 121 SER B O 1
ATOM 2253 N N . LEU B 1 122 ? -7.691 -12.352 2.174 1 94.5 122 LEU B N 1
ATOM 2254 C CA . LEU B 1 122 ? -7.133 -11.078 1.736 1 94.5 122 LEU B CA 1
ATOM 2255 C C . LEU B 1 122 ? -7.965 -9.914 2.25 1 94.5 122 LEU B C 1
ATOM 2257 O O . LEU B 1 122 ? -7.719 -8.758 1.889 1 94.5 122 LEU B O 1
ATOM 2261 N N . SER B 1 123 ? -8.914 -10.188 3.1 1 89.38 123 SER B N 1
ATOM 2262 C CA . SER B 1 123 ? -9.867 -9.156 3.492 1 89.38 123 SER B CA 1
ATOM 2263 C C . SER B 1 123 ? -9.312 -8.297 4.621 1 89.38 123 SER B C 1
ATOM 2265 O O . SER B 1 123 ? -9.703 -7.133 4.77 1 89.38 123 SER B O 1
ATOM 2267 N N . SER B 1 124 ? -8.414 -8.875 5.395 1 88.88 124 SER B N 1
ATOM 2268 C CA . SER B 1 124 ? -7.902 -8.164 6.559 1 88.88 124 SER B CA 1
ATOM 2269 C C . SER B 1 124 ? -6.523 -7.57 6.281 1 88.88 124 SER B C 1
ATOM 2271 O O . SER B 1 124 ? -5.828 -8.016 5.367 1 88.88 124 SER B O 1
ATOM 2273 N N . SER B 1 125 ? -6.188 -6.555 7.078 1 93.12 125 SER B N 1
ATOM 2274 C CA . SER B 1 125 ? -4.844 -5.996 6.988 1 93.12 125 SER B CA 1
ATOM 2275 C C . SER B 1 125 ? -3.785 -7.039 7.332 1 93.12 125 SER B C 1
ATOM 2277 O O . SER B 1 125 ? -2.697 -7.039 6.754 1 93.12 125 SER B O 1
ATOM 2279 N N . GLU B 1 126 ? -4.078 -7.914 8.266 1 93.94 126 GLU B N 1
ATOM 2280 C CA . GLU B 1 126 ? -3.164 -9 8.609 1 93.94 126 GLU B CA 1
ATOM 2281 C C . GLU B 1 126 ? -2.955 -9.945 7.434 1 93.94 126 GLU B C 1
ATOM 2283 O O . GLU B 1 126 ? -1.828 -10.359 7.156 1 93.94 126 GLU B O 1
ATOM 2288 N N . GLY B 1 127 ? -4.066 -10.367 6.809 1 96.12 127 GLY B N 1
ATOM 2289 C CA . GLY B 1 127 ? -3.963 -11.211 5.625 1 96.12 127 GLY B CA 1
ATOM 2290 C C . GLY B 1 127 ? -3.162 -10.57 4.508 1 96.12 127 GLY B C 1
ATOM 2291 O O . GLY B 1 127 ? -2.389 -11.242 3.824 1 96.12 127 GLY B O 1
ATOM 2292 N N . LYS B 1 128 ? -3.301 -9.25 4.387 1 97.25 128 LYS B N 1
ATOM 2293 C CA . LYS B 1 128 ? -2.555 -8.516 3.365 1 97.25 128 LYS B CA 1
ATOM 2294 C C . LYS B 1 128 ? -1.065 -8.477 3.697 1 97.25 128 LYS B C 1
ATOM 2296 O O . LYS B 1 128 ? -0.221 -8.602 2.809 1 97.25 128 LYS B O 1
ATOM 2301 N N . ASN B 1 129 ? -0.774 -8.336 4.957 1 97.62 129 ASN B N 1
ATOM 2302 C CA . ASN B 1 129 ? 0.623 -8.375 5.375 1 97.62 129 ASN B CA 1
ATOM 2303 C C . ASN B 1 129 ? 1.24 -9.75 5.141 1 97.62 129 ASN B C 1
ATOM 2305 O O . ASN B 1 129 ? 2.391 -9.852 4.711 1 97.62 129 ASN B O 1
ATOM 2309 N N . VAL B 1 130 ? 0.498 -10.805 5.434 1 97.81 130 VAL B N 1
ATOM 2310 C CA . VAL B 1 130 ? 0.959 -12.172 5.191 1 97.81 130 VAL B CA 1
ATOM 2311 C C . VAL B 1 130 ? 1.23 -12.367 3.701 1 97.81 130 VAL B C 1
ATOM 2313 O O . VAL B 1 130 ? 2.246 -12.953 3.322 1 97.81 130 VAL B O 1
ATOM 2316 N N . LEU B 1 131 ? 0.346 -11.82 2.881 1 98.44 131 LEU B N 1
ATOM 2317 C CA . LEU B 1 131 ? 0.517 -11.945 1.438 1 98.44 131 LEU B CA 1
ATOM 2318 C C . LEU B 1 131 ? 1.803 -11.258 0.983 1 98.44 131 LEU B C 1
ATOM 2320 O O . LEU B 1 131 ? 2.529 -11.797 0.141 1 98.44 131 LEU B O 1
ATOM 2324 N N . LEU B 1 132 ? 2.098 -10.062 1.509 1 98.5 132 LEU B N 1
ATOM 2325 C CA . LEU B 1 132 ? 3.33 -9.359 1.156 1 98.5 132 LEU B CA 1
ATOM 2326 C C . LEU B 1 132 ? 4.551 -10.227 1.469 1 98.5 132 LEU B C 1
ATOM 2328 O O . LEU B 1 132 ? 5.492 -10.289 0.675 1 98.5 132 LEU B O 1
ATOM 2332 N N . LYS B 1 133 ? 4.5 -10.898 2.562 1 97.94 133 LYS B N 1
ATOM 2333 C CA . LYS B 1 133 ? 5.602 -11.773 2.953 1 97.94 133 LYS B CA 1
ATOM 2334 C C . LYS B 1 133 ? 5.703 -12.977 2.021 1 97.94 133 LYS B C 1
ATOM 2336 O O . LYS B 1 133 ? 6.805 -13.398 1.658 1 97.94 133 LYS B O 1
ATOM 2341 N N . GLU B 1 134 ? 4.598 -13.531 1.661 1 98.06 134 GLU B N 1
ATOM 2342 C CA . GLU B 1 134 ? 4.574 -14.672 0.755 1 98.06 134 GLU B CA 1
ATOM 2343 C C . GLU B 1 134 ? 5.137 -14.305 -0.615 1 98.06 134 GLU B C 1
ATOM 2345 O O . GLU B 1 134 ? 5.887 -15.078 -1.213 1 98.06 134 GLU B O 1
ATOM 2350 N N . ILE B 1 135 ? 4.766 -13.125 -1.055 1 98.25 135 ILE B N 1
ATOM 2351 C CA . ILE B 1 135 ? 5.258 -12.656 -2.346 1 98.25 135 ILE B CA 1
ATOM 2352 C C . ILE B 1 135 ? 6.773 -12.492 -2.293 1 98.25 135 ILE B C 1
ATOM 2354 O O . ILE B 1 135 ? 7.484 -12.945 -3.189 1 98.25 135 ILE B O 1
ATOM 2358 N N . LYS B 1 136 ? 7.215 -11.844 -1.272 1 97.31 136 LYS B N 1
ATOM 2359 C CA . LYS B 1 136 ? 8.656 -11.656 -1.11 1 97.31 136 LYS B CA 1
ATOM 2360 C C . LYS B 1 136 ? 9.391 -12.992 -1.102 1 97.31 136 LYS B C 1
ATOM 2362 O O . LYS B 1 136 ? 10.406 -13.148 -1.771 1 97.31 136 LYS B O 1
ATOM 2367 N N . LYS B 1 137 ? 8.883 -13.945 -0.334 1 96.25 137 LYS B N 1
ATOM 2368 C CA . LYS B 1 137 ? 9.477 -15.273 -0.243 1 96.25 137 LYS B CA 1
ATOM 2369 C C . LYS B 1 137 ? 9.508 -15.961 -1.607 1 96.25 137 LYS B C 1
ATOM 2371 O O . LYS B 1 137 ? 10.531 -16.531 -1.998 1 96.25 137 LYS B O 1
ATOM 2376 N N . GLU B 1 138 ? 8.461 -15.867 -2.295 1 95.38 138 GLU B N 1
ATOM 2377 C CA . GLU B 1 138 ? 8.336 -16.516 -3.596 1 95.38 138 GLU B CA 1
ATOM 2378 C C . GLU B 1 138 ? 9.344 -15.953 -4.594 1 95.38 138 GLU B C 1
ATOM 2380 O O . GLU B 1 138 ? 9.977 -16.703 -5.344 1 95.38 138 GLU B O 1
ATOM 2385 N N . LEU B 1 139 ? 9.484 -14.672 -4.602 1 95.06 139 LEU B N 1
ATOM 2386 C CA . LEU B 1 139 ? 10.344 -14.008 -5.578 1 95.06 139 LEU B CA 1
ATOM 2387 C C . LEU B 1 139 ? 11.812 -14.242 -5.258 1 95.06 139 LEU B C 1
ATOM 2389 O O . LEU B 1 139 ? 12.672 -14.109 -6.133 1 95.06 139 LEU B O 1
ATOM 2393 N N . ASN B 1 140 ? 12.117 -14.57 -4.039 1 94.69 140 ASN B N 1
ATOM 2394 C CA . ASN B 1 140 ? 13.508 -14.773 -3.635 1 94.69 140 ASN B CA 1
ATOM 2395 C C . ASN B 1 140 ? 13.883 -16.25 -3.627 1 94.69 140 ASN B C 1
ATOM 2397 O O . ASN B 1 140 ? 14.984 -16.609 -3.213 1 94.69 140 ASN B O 1
ATOM 2401 N N . LYS B 1 141 ? 13.023 -17.078 -3.975 1 89.75 141 LYS B N 1
ATOM 2402 C CA . LYS B 1 141 ? 13.289 -18.516 -3.979 1 89.75 141 LYS B CA 1
ATOM 2403 C C . LYS B 1 141 ? 14.469 -18.859 -4.883 1 89.75 141 LYS B C 1
ATOM 2405 O O . LYS B 1 141 ? 15.234 -19.781 -4.594 1 89.75 141 LYS B O 1
ATOM 2410 N N . GLN B 1 142 ? 14.508 -18.156 -5.992 1 77.19 142 GLN B N 1
ATOM 2411 C CA . GLN B 1 142 ? 15.578 -18.484 -6.93 1 77.19 142 GLN B CA 1
ATOM 2412 C C . GLN B 1 142 ? 16.891 -17.812 -6.527 1 77.19 142 GLN B C 1
ATOM 2414 O O . GLN B 1 142 ? 17.922 -18.031 -7.16 1 77.19 142 GLN B O 1
ATOM 2419 N N . SER B 1 143 ? 16.672 -16.953 -5.551 1 73.06 143 SER B N 1
ATOM 2420 C CA . SER B 1 143 ? 17.906 -16.328 -5.098 1 73.06 143 SER B CA 1
ATOM 2421 C C . SER B 1 143 ? 18.828 -17.328 -4.414 1 73.06 143 SER B C 1
ATOM 2423 O O . SER B 1 143 ? 18.375 -18.203 -3.676 1 73.06 143 SER B O 1
ATOM 2425 N N . ILE B 1 144 ? 19.938 -17.625 -5 1 62.38 144 ILE B N 1
ATOM 2426 C CA . ILE B 1 144 ? 20.938 -18.609 -4.598 1 62.38 144 ILE B CA 1
ATOM 2427 C C . ILE B 1 144 ? 21.25 -18.453 -3.111 1 62.38 144 ILE B C 1
ATOM 2429 O O . ILE B 1 144 ? 21.438 -19.438 -2.4 1 62.38 144 ILE B O 1
ATOM 2433 N N . ASP B 1 145 ? 21.375 -17.297 -2.67 1 60.84 145 ASP B N 1
ATOM 2434 C CA . ASP B 1 145 ? 21.781 -17.031 -1.296 1 60.84 145 ASP B CA 1
ATOM 2435 C C . ASP B 1 145 ? 20.672 -16.344 -0.511 1 60.84 145 ASP B C 1
ATOM 2437 O O . ASP B 1 145 ? 20.297 -15.203 -0.816 1 60.84 145 ASP B O 1
ATOM 2441 N N . ASP B 1 146 ? 19.984 -17.094 0.293 1 62.62 146 ASP B N 1
ATOM 2442 C CA . ASP B 1 146 ? 18.938 -16.562 1.159 1 62.62 146 ASP B CA 1
ATOM 2443 C C . ASP B 1 146 ? 19.422 -15.328 1.919 1 62.62 146 ASP B C 1
ATOM 2445 O O . ASP B 1 146 ? 18.609 -14.484 2.33 1 62.62 146 ASP B O 1
ATOM 2449 N N . GLN B 1 147 ? 20.719 -15.305 2.084 1 67.88 147 GLN B N 1
ATOM 2450 C CA . GLN B 1 147 ? 21.297 -14.219 2.863 1 67.88 147 GLN B CA 1
ATOM 2451 C C . GLN B 1 147 ? 21.422 -12.945 2.025 1 67.88 147 GLN B C 1
ATOM 2453 O O . GLN B 1 147 ? 21.656 -11.867 2.562 1 67.88 147 GLN B O 1
ATOM 2458 N N . ASN B 1 148 ? 21.188 -13.18 0.756 1 76.56 148 ASN B N 1
ATOM 2459 C CA . ASN B 1 148 ? 21.281 -12.023 -0.126 1 76.56 148 ASN B CA 1
ATOM 2460 C C . ASN B 1 148 ? 20.062 -11.922 -1.051 1 76.56 148 ASN B C 1
ATOM 2462 O O . ASN B 1 148 ? 20.188 -12.133 -2.26 1 76.56 148 ASN B O 1
ATOM 2466 N N . PRO B 1 149 ? 18.906 -11.594 -0.505 1 87.19 149 PRO B N 1
ATOM 2467 C CA . PRO B 1 149 ? 17.688 -11.578 -1.3 1 87.19 149 PRO B CA 1
ATOM 2468 C C . PRO B 1 149 ? 17.719 -10.531 -2.412 1 87.19 149 PRO B C 1
ATOM 2470 O O . PRO B 1 149 ? 18.344 -9.477 -2.26 1 87.19 149 PRO B O 1
ATOM 2473 N N . MET B 1 150 ? 17.156 -10.898 -3.594 1 91.75 150 MET B N 1
ATOM 2474 C CA . MET B 1 150 ? 17 -9.977 -4.719 1 91.75 150 MET B CA 1
ATOM 2475 C C . MET B 1 150 ? 15.984 -8.891 -4.395 1 91.75 150 MET B C 1
ATOM 2477 O O . MET B 1 150 ? 16.203 -7.715 -4.691 1 91.75 150 MET B O 1
ATOM 2481 N N . VAL B 1 151 ? 14.898 -9.359 -3.766 1 95.62 151 VAL B N 1
ATOM 2482 C CA . VAL B 1 151 ? 13.805 -8.477 -3.369 1 95.62 151 VAL B CA 1
ATOM 2483 C C . VAL B 1 151 ? 13.844 -8.25 -1.859 1 95.62 151 VAL B C 1
ATOM 2485 O O . VAL B 1 151 ? 13.703 -9.203 -1.083 1 95.62 151 VAL B O 1
ATOM 2488 N N . ASN B 1 152 ? 13.961 -7.008 -1.454 1 95.31 152 ASN B N 1
ATOM 2489 C CA . ASN B 1 152 ? 14.062 -6.68 -0.036 1 95.31 152 ASN B CA 1
ATOM 2490 C C . ASN B 1 152 ? 12.688 -6.406 0.569 1 95.31 152 ASN B C 1
ATOM 2492 O O . ASN B 1 152 ? 12.445 -6.711 1.738 1 95.31 152 ASN B O 1
ATOM 2496 N N . ASP B 1 153 ? 11.789 -5.754 -0.212 1 97.19 153 ASP B N 1
ATOM 2497 C CA . ASP B 1 153 ? 10.438 -5.438 0.249 1 97.19 153 ASP B CA 1
ATOM 2498 C C . ASP B 1 153 ? 9.453 -5.406 -0.917 1 97.19 153 ASP B C 1
ATOM 2500 O O . ASP B 1 153 ? 9.852 -5.234 -2.07 1 97.19 153 ASP B O 1
ATOM 2504 N N . VAL B 1 154 ? 8.219 -5.641 -0.542 1 98.31 154 VAL B N 1
ATOM 2505 C CA . VAL B 1 154 ? 7.102 -5.555 -1.475 1 98.31 154 VAL B CA 1
ATOM 2506 C C . VAL B 1 154 ? 6.059 -4.574 -0.943 1 98.31 154 VAL B C 1
ATOM 2508 O O . VAL B 1 154 ? 5.742 -4.578 0.248 1 98.31 154 VAL B O 1
ATOM 2511 N N . PHE B 1 155 ? 5.574 -3.715 -1.844 1 98.19 155 PHE B N 1
ATOM 2512 C CA . PHE B 1 155 ? 4.59 -2.715 -1.455 1 98.19 155 PHE B CA 1
ATOM 2513 C C . PHE B 1 155 ? 3.373 -2.768 -2.371 1 98.19 155 PHE B C 1
ATOM 2515 O O . PHE B 1 155 ? 3.512 -2.93 -3.586 1 98.19 155 PHE B O 1
ATOM 2522 N N . PHE B 1 156 ? 2.164 -2.561 -1.766 1 98.31 156 PHE B N 1
ATOM 2523 C CA . PHE B 1 156 ? 0.959 -2.408 -2.572 1 98.31 156 PHE B CA 1
ATOM 2524 C C . PHE B 1 156 ? 0.871 -1.002 -3.152 1 98.31 156 PHE B C 1
ATOM 2526 O O . PHE B 1 156 ? 1.064 -0.016 -2.438 1 98.31 156 PHE B O 1
ATOM 2533 N N . ASN B 1 157 ? 0.52 -1.007 -4.43 1 95.44 157 ASN B N 1
ATOM 2534 C CA . ASN B 1 157 ? 0.112 0.243 -5.062 1 95.44 157 ASN B CA 1
ATOM 2535 C C . ASN B 1 157 ? -1.405 0.333 -5.199 1 95.44 157 ASN B C 1
ATOM 2537 O O . ASN B 1 157 ? -1.964 1.431 -5.254 1 95.44 157 ASN B O 1
ATOM 2541 N N . SER B 1 158 ? -1.887 -0.794 -5.402 1 95.5 158 SER B N 1
ATOM 2542 C CA . SER B 1 158 ? -3.332 -0.972 -5.5 1 95.5 158 SER B CA 1
ATOM 2543 C C . SER B 1 158 ? -3.758 -2.336 -4.969 1 95.5 158 SER B C 1
ATOM 2545 O O . SER B 1 158 ? -2.994 -3.301 -5.035 1 95.5 158 SER B O 1
ATOM 2547 N N . PHE B 1 159 ? -4.902 -2.299 -4.398 1 96.62 159 PHE B N 1
ATOM 2548 C CA . PHE B 1 159 ? -5.465 -3.533 -3.865 1 96.62 159 PHE B CA 1
ATOM 2549 C C . PHE B 1 159 ? -6.988 -3.457 -3.814 1 96.62 159 PHE B C 1
ATOM 2551 O O . PHE B 1 159 ? -7.551 -2.803 -2.936 1 96.62 159 PHE B O 1
ATOM 2558 N N . ILE B 1 160 ? -7.613 -4.211 -4.793 1 96.12 160 ILE B N 1
ATOM 2559 C CA . ILE B 1 160 ? -9.07 -4.148 -4.906 1 96.12 160 ILE B CA 1
ATOM 2560 C C . ILE B 1 160 ? -9.625 -5.547 -5.168 1 96.12 160 ILE B C 1
ATOM 2562 O O . ILE B 1 160 ? -9.219 -6.215 -6.121 1 96.12 160 ILE B O 1
ATOM 2566 N N . ILE B 1 161 ? -10.516 -5.902 -4.316 1 93.56 161 ILE B N 1
ATOM 2567 C CA . ILE B 1 161 ? -11.188 -7.184 -4.504 1 93.56 161 ILE B CA 1
ATOM 2568 C C . ILE B 1 161 ? -12.625 -6.945 -4.953 1 93.56 161 ILE B C 1
ATOM 2570 O O . ILE B 1 161 ? -13.336 -6.113 -4.383 1 93.56 161 ILE B O 1
ATOM 2574 N N . ARG B 1 162 ? -12.969 -7.691 -5.977 1 87.94 162 ARG B N 1
ATOM 2575 C CA . ARG B 1 162 ? -14.328 -7.602 -6.492 1 87.94 162 ARG B CA 1
ATOM 2576 C C . ARG B 1 162 ? -14.938 -8.992 -6.668 1 87.94 162 ARG B C 1
ATOM 2578 O O . ARG B 1 162 ? -14.227 -9.961 -6.906 1 87.94 162 ARG B O 1
#

pLDDT: mean 73.52, std 27.53, range [24.47, 98.69]

Secondary structure (DSSP, 8-state):
-----------THHHHHHHHHHHHHHHGGGG----------------------------EEEEPPPEEEEPPPBTTB---EEEEEEEEEES-HHHHHHHHHTHHHHHHHHHHHHTT--TGGGSSHHHHHHHHHHHHHHHTTT-S-TTS-SEEEEEEEEEEE-/--------TT-THHHHHHHHHHHHHHTTS------------------------------EEEEPPPEEEEPPPBTTB---EEEEEEEEEES-HHHHHHHHHTHHHHHHHHHHHHTT--TGGGSSHHHHHHHHHHHHHHHTTT-S-TTS-SEEEEEEEEEEE-

Radius of gyration: 42.11 Å; Cα contacts (8 Å, |Δi|>4): 361; chains: 2; bounding box: 130×129×81 Å

Solvent-accessible surface area (backbone atoms only — not comparable to full-atom values): 19312 Å² total; per-residue (Å²): 135,89,73,84,75,82,81,76,79,75,69,71,70,64,57,57,56,55,56,54,58,59,57,56,66,67,62,66,74,65,66,76,74,80,75,79,73,75,77,70,82,69,73,85,64,74,74,70,67,62,76,67,74,65,73,71,72,62,80,36,74,49,77,49,82,63,48,55,34,27,32,21,64,54,95,88,42,72,52,39,32,38,39,40,21,40,32,34,31,32,65,43,70,68,52,51,56,52,48,66,73,38,46,56,62,52,45,24,53,48,49,44,58,51,19,60,36,36,69,76,55,54,68,42,72,66,33,44,51,51,49,41,52,49,50,41,52,59,72,28,61,80,37,87,42,82,91,58,46,51,52,74,45,63,40,79,73,39,81,44,78,84,135,84,75,78,73,82,82,77,75,77,62,67,71,62,54,56,58,53,53,58,59,56,58,67,59,61,79,64,66,73,83,64,78,79,81,75,78,70,78,74,69,78,70,75,71,71,70,72,65,60,76,65,68,71,73,70,69,73,77,40,72,50,77,46,82,62,50,75,42,57,33,31,68,53,94,87,44,75,78,40,29,36,40,40,21,40,33,33,31,35,69,45,69,69,53,51,56,52,47,66,75,38,46,71,60,51,50,50,53,49,46,58,59,51,32,68,36,36,68,76,55,55,43,40,42,66,34,44,51,51,47,40,53,50,50,41,51,61,72,27,62,78,34,87,43,80,90,57,45,51,52,76,44,61,28,47,71,32,48,36,53,77

Organism: Wigglesworthia glossinidia brevipalpis (NCBI:txid36870)

Foldseek 3Di:
DDPPVPPVPDDPVVVVVVVVVVVVVVPPPPPPDPPPPDPPVPPDDPPPPPPPPPPVQVFDKDWDDWDKAWADDDPPDGDKMKIWIKIFGFRDVVLVVVCVVVVVVLVVLVRVLRNDHDPVCCVDPVSVVVVFVVSQCSQQVPPPDPVHGGTDGMDTPDIDID/DPPPVPPPPPDCVVVVVVVVVVVVVPVPDPPPPDPPPPDPPVPDDPPPPPPPPPPVQVFDKDWDDWDKAFADDDPPDGDKMKTWIKIFGFNDDVLNVVCVVVVVVLVVQVRVLRNHHDCVCCVDPVSVVVVFVVSQCSQQVPVPDPVHGGTDGMDTPDIDMD

InterPro domains:
  IPR005503 Flagellar basal body-associated protein FliL [PF03748] (61-161)
  IPR005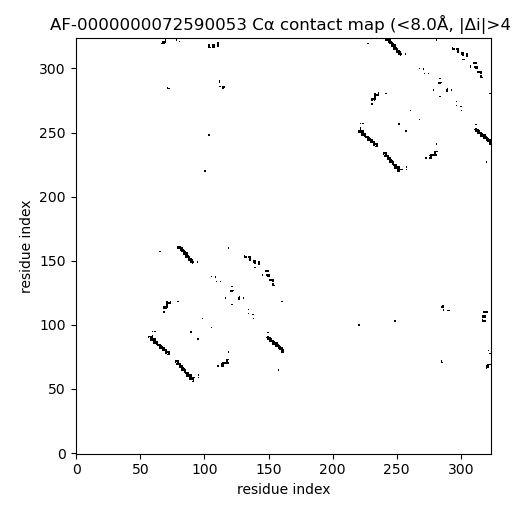503 Flagellar basal body-associated protein FliL [PTHR35091] (10-162)